Protein 5ZK5 (pdb70)

Nearest PDB structures (foldseek):
  4aza-assembly2_C  TM=9.897E-01  e=1.336E-37  Homo sapiens
  1l8b-assembly1_A  TM=9.968E-01  e=2.167E-37  Mus musculus
  2v8x-assembly1_A  TM=9.960E-01  e=2.931E-37  Homo sapiens
  4aza-assembly1_A  TM=9.914E-01  e=2.040E-37  Homo sapiens
  5ei3-assembly1_A  TM=9.857E-01  e=2.040E-37  Homo sapiens

GO terms:
  GO:0000932 P-body (C, IDA)
  GO:0016442 RISC complex (C, IDA)
  GO:0005829 cytosol (C, IDA)
  GO:0010494 cytoplasmic stress granule (C, IDA)
  GO:0000340 RNA 7-methylguanosine cap binding (F, IDA)
  GO:0003743 translation initiation factor activity (F, IDA)
  GO:0016281 eukaryotic translation initiation factor 4F complex (C, IDA)
  GO:0006417 regulation of translation (P, IDA)
  GO:0005634 nucleus (C, EXP)
  GO:0005737 cytoplasm (C, EXP)
  GO:0045931 positive regulation of mitotic cell cycle (P, IMP)
  GO:0000082 G1/S transition of mitotic cell cycle (P, IMP)
  GO:0005515 protein binding (F, IPI)
  GO:0000339 RNA cap binding (F, TAS)
  GO:0003743 translation initiation factor activity (F, TAS)
  GO:0016281 eukaryotic translation initiation factor 4F complex (C, TAS)
  GO:0048471 perinuclear region of cytoplasm (C, IDA)
  GO:0005737 cytoplasm (C, IDA)
  GO:0031370 eukaryotic initiation factor 4G binding (F, IDA)
  GO:0140297 DNA-binding transcription factor binding (F, IDA)

Solvent-accessible surface area: 10389 Å² total

Organism: Homo sapiens (NCBI:txid9606)

B-factor: mean 37.71, std 10.6, range [20.54, 76.89]

CATH classification: 3.30.760.10

Structure (mmCIF, N/CA/C/O backbone):
data_5ZK5
#
_entry.id   5ZK5
#
_cell.length_a   37.480
_cell.length_b   65.090
_cell.length_c   76.390
_cell.angle_alpha   90.00
_cell.angle_beta   90.00
_cell.angle_gamma   90.00
#
_symmetry.space_group_name_H-M   'P 21 21 21'
#
loop_
_entity.id
_entity.type
_entity.pdbx_description
1 polymer 'Eukaryotic translation initiation factor 4E'
2 polymer LYS-ARG-TYR-SER-ARG-GLU-GLN-LEU-LEU-MK8-PHE-GLN-ARG-MK8
3 non-polymer "7N-METHYL-8-HYDROGUANOSINE-5'-TRIPHOSPHATE"
4 water water
#
loop_
_atom_site.group_PDB
_atom_site.id
_atom_site.type_symbol
_atom_site.label_atom_id
_atom_site.label_alt_id
_atom_site.label_comp_id
_atom_site.label_asym_id
_atom_site.label_entity_id
_atom_site.label_seq_id
_atom_site.p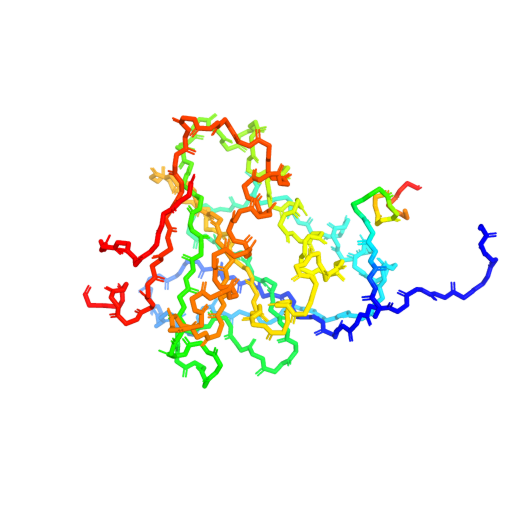dbx_PDB_ins_code
_atom_site.Cartn_x
_atom_site.Cartn_y
_atom_site.Cartn_z
_atom_site.occupancy
_atom_site.B_iso_or_equiv
_atom_site.auth_seq_id
_atom_site.auth_comp_id
_atom_site.auth_asym_id
_atom_site.auth_atom_id
_atom_site.pdbx_PDB_model_num
ATOM 1 N N . PRO A 1 5 ? 52.124 92.276 91.749 1.00 69.93 31 PRO A N 1
ATOM 2 C CA . PRO A 1 5 ? 51.588 92.814 90.493 1.00 69.91 31 PRO A CA 1
ATOM 3 C C . PRO A 1 5 ? 52.707 93.212 89.509 1.00 67.62 31 PRO A C 1
ATOM 4 O O . PRO A 1 5 ? 52.958 94.397 89.269 1.00 69.38 31 PRO A O 1
ATOM 8 N N . GLU A 1 6 ? 53.360 92.199 88.944 1.00 62.79 32 GLU A N 1
ATOM 9 C CA . GLU A 1 6 ? 54.536 92.381 88.082 1.00 56.75 32 GLU A CA 1
ATOM 10 C C . GLU A 1 6 ? 54.186 92.846 86.667 1.00 50.01 32 GLU A C 1
ATOM 11 O O . GLU A 1 6 ? 53.067 92.651 86.195 1.00 48.77 32 GLU A O 1
ATOM 17 N N . HIS A 1 7 ? 55.160 93.455 85.994 1.00 43.76 33 HIS A N 1
ATOM 18 C CA . HIS A 1 7 ? 54.906 94.230 84.779 1.00 42.52 33 HIS A CA 1
ATOM 19 C C . HIS A 1 7 ? 55.250 93.553 83.445 1.00 39.37 33 HIS A C 1
ATOM 20 O O . HIS A 1 7 ? 54.591 93.843 82.455 1.00 40.75 33 HIS A O 1
ATOM 27 N N . TYR A 1 8 ? 56.273 92.693 83.403 1.00 34.30 34 TYR A N 1
ATOM 28 C CA . TYR A 1 8 ? 56.661 92.014 82.153 1.00 34.36 34 TYR A CA 1
ATOM 29 C C . TYR A 1 8 ? 57.025 90.520 82.246 1.00 33.78 34 TYR A C 1
ATOM 30 O O . TYR A 1 8 ? 56.999 89.837 81.230 1.00 35.06 34 TYR A O 1
ATOM 39 N N . ILE A 1 9 ? 57.406 90.018 83.419 1.00 33.70 35 ILE A N 1
ATOM 40 C CA . ILE A 1 9 ? 57.805 88.616 83.549 1.00 34.41 35 ILE A CA 1
ATOM 41 C C . ILE A 1 9 ? 56.585 87.685 83.505 1.00 33.29 35 ILE A C 1
ATOM 42 O O . ILE A 1 9 ? 55.525 88.026 84.020 1.00 34.00 35 ILE A O 1
ATOM 47 N N . LYS A 1 10 ? 56.742 86.532 82.857 1.00 32.07 36 LYS A N 1
ATOM 48 C CA . LYS A 1 10 ? 55.741 85.463 82.913 1.00 33.85 36 LYS A CA 1
ATOM 49 C C . LYS A 1 10 ? 55.971 84.671 84.192 1.00 32.44 36 LYS A C 1
ATOM 50 O O . LYS A 1 10 ? 56.982 84.832 84.869 1.00 31.73 36 LYS A O 1
ATOM 56 N N . HIS A 1 11 ? 55.027 83.797 84.504 1.00 33.29 37 HIS A N 1
ATOM 57 C CA . HIS A 1 11 ? 55.063 83.026 85.738 1.00 32.39 37 HIS A CA 1
ATOM 58 C C . HIS A 1 11 ? 55.248 81.550 85.404 1.00 30.92 37 HIS A C 1
ATOM 59 O O . HIS A 1 11 ? 54.305 80.875 84.947 1.00 29.16 37 HIS A O 1
ATOM 66 N N . PRO A 1 12 ? 56.475 81.046 85.610 1.00 31.32 38 PRO A N 1
ATOM 67 C CA . PRO A 1 12 ? 56.771 79.662 85.257 1.00 32.26 38 PRO A CA 1
ATOM 68 C C . PRO A 1 12 ? 56.084 78.674 86.199 1.00 31.99 38 PRO A C 1
ATOM 69 O O . PRO A 1 12 ? 55.945 78.950 87.393 1.00 31.80 38 PRO A O 1
ATOM 73 N N . LEU A 1 13 ? 55.627 77.553 85.645 1.00 31.08 39 LEU A N 1
ATOM 74 C CA . LEU A 1 13 ? 55.062 76.470 86.441 1.00 31.20 39 LEU A CA 1
ATOM 75 C C . LEU A 1 13 ? 56.221 75.566 86.843 1.00 32.03 39 LEU A C 1
ATOM 76 O O . LEU A 1 13 ? 57.292 75.620 86.224 1.00 30.82 39 LEU A O 1
ATOM 81 N N . GLN A 1 14 ? 56.019 74.737 87.864 1.00 33.00 40 GLN A N 1
ATOM 82 C CA . GLN A 1 14 ? 57.039 73.747 88.271 1.00 33.41 40 GLN A CA 1
ATOM 83 C C . GLN A 1 14 ? 57.307 72.775 87.131 1.00 32.27 40 GLN A C 1
ATOM 84 O O . GLN A 1 14 ? 58.472 72.494 86.821 1.00 32.02 40 GLN A O 1
ATOM 90 N N . ASN A 1 15 ? 56.238 72.307 86.474 1.00 30.84 41 ASN A N 1
ATOM 91 C CA . ASN A 1 15 ? 56.373 71.356 85.349 1.00 29.79 41 ASN A CA 1
ATOM 92 C C . ASN A 1 15 ? 55.860 71.900 84.013 1.00 28.97 41 ASN A C 1
ATOM 93 O O . ASN A 1 15 ? 55.034 72.804 83.962 1.00 29.39 41 ASN A O 1
ATOM 98 N N . ARG A 1 16 ? 56.396 71.347 82.936 1.00 28.72 42 ARG A N 1
ATOM 99 C CA . ARG A 1 16 ? 55.812 71.482 81.616 1.00 30.70 42 ARG A CA 1
ATOM 100 C C . ARG A 1 16 ? 54.680 70.454 81.518 1.00 29.14 42 ARG A C 1
ATOM 101 O O . ARG A 1 16 ? 54.850 69.299 81.922 1.0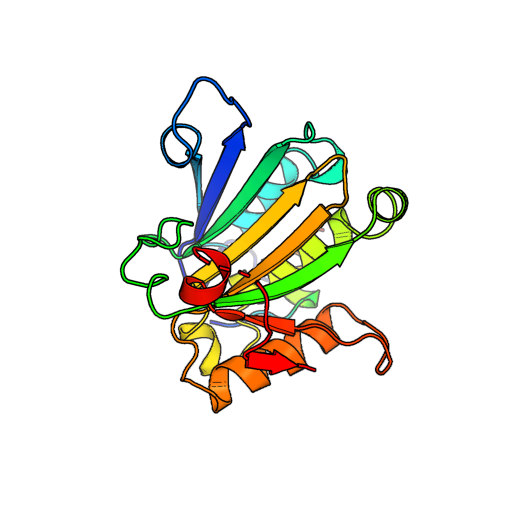0 28.64 42 ARG A O 1
ATOM 109 N N . TRP A 1 17 ? 53.541 70.886 80.989 1.00 27.01 43 TRP A N 1
ATOM 110 C CA . TRP A 1 17 ? 52.347 70.053 80.857 1.00 26.72 43 TRP A CA 1
ATOM 111 C C . TRP A 1 17 ? 51.917 69.878 79.402 1.00 26.43 43 TRP A C 1
ATOM 112 O O . TRP A 1 17 ? 52.066 70.803 78.579 1.00 26.61 43 TRP A O 1
ATOM 123 N N . ALA A 1 18 ? 51.369 68.700 79.095 1.00 25.49 44 ALA A N 1
ATOM 124 C CA . ALA A 1 18 ? 50.803 68.429 77.775 1.00 25.93 44 ALA A CA 1
ATOM 125 C C . ALA A 1 18 ? 49.300 68.183 77.892 1.00 27.17 44 ALA A C 1
ATOM 126 O O . ALA A 1 18 ? 48.854 67.399 78.738 1.00 23.14 44 ALA A O 1
ATOM 128 N N . LEU A 1 19 ? 48.527 68.893 77.067 1.00 27.69 45 LEU A N 1
ATOM 129 C CA . LEU A 1 19 ? 47.106 68.605 76.936 1.00 28.48 45 LEU A CA 1
ATOM 130 C C . LEU A 1 19 ? 46.912 67.633 75.783 1.00 27.12 45 LEU A C 1
ATOM 131 O O . LEU A 1 19 ? 47.406 67.872 74.667 1.00 26.05 45 LEU A O 1
ATOM 136 N N . TRP A 1 20 ? 46.169 66.566 76.066 1.00 26.79 46 TRP A N 1
ATOM 137 C CA . TRP A 1 20 ? 45.812 65.549 75.098 1.00 27.17 46 TRP A CA 1
ATOM 138 C C . TRP A 1 20 ? 44.295 65.549 74.871 1.00 27.44 46 TRP A C 1
ATOM 139 O O . TRP A 1 20 ? 43.527 65.859 75.774 1.00 23.92 46 TRP A O 1
ATOM 150 N N . PHE A 1 21 ? 43.895 65.170 73.652 1.00 30.04 47 PHE A N 1
ATOM 151 C CA . PHE A 1 21 ? 42.506 64.939 73.270 1.00 31.08 47 PHE A CA 1
ATOM 152 C C . PHE A 1 21 ? 42.333 63.497 72.824 1.00 32.25 47 PHE A C 1
ATOM 153 O O . PHE A 1 21 ? 43.225 62.929 72.183 1.00 31.59 47 PHE A O 1
ATOM 161 N N . PHE A 1 22 ? 41.180 62.921 73.158 1.00 32.51 48 PHE A N 1
ATOM 162 C CA . PHE A 1 22 ? 40.793 61.584 72.719 1.00 34.76 48 PHE A CA 1
ATOM 163 C C . PHE A 1 22 ? 39.425 61.697 72.034 1.00 35.05 48 PHE A C 1
ATOM 164 O O . PHE A 1 22 ? 38.506 62.263 72.598 1.00 32.92 48 PHE A O 1
ATOM 172 N N . LYS A 1 23 ? 39.325 61.189 70.811 1.00 39.85 49 LYS A N 1
ATOM 173 C CA . LYS A 1 23 ? 38.080 61.156 70.039 1.00 44.03 49 LYS A CA 1
ATOM 174 C C . LYS A 1 23 ? 37.655 59.698 69.925 1.00 43.42 49 LYS A C 1
ATOM 175 O O . LYS A 1 23 ? 38.407 58.878 69.406 1.00 41.96 49 LYS A O 1
ATOM 181 N N . ASN A 1 24 ? 36.459 59.385 70.413 1.00 46.48 50 ASN A N 1
ATOM 182 C CA . ASN A 1 24 ? 35.894 58.034 70.320 1.00 50.08 50 ASN A CA 1
ATOM 183 C C . ASN A 1 24 ? 35.656 57.601 68.881 1.00 50.01 50 ASN A C 1
ATOM 184 O O . ASN A 1 24 ? 34.817 58.162 68.176 1.00 52.90 50 ASN A O 1
ATOM 189 N N . ASP A 1 25 ? 36.399 56.589 68.468 1.00 51.79 51 ASP A N 1
ATOM 190 C CA . ASP A 1 25 ? 36.263 56.007 67.145 1.00 52.92 51 ASP A CA 1
ATOM 191 C C . ASP A 1 25 ? 36.488 54.510 67.319 1.00 52.53 51 ASP A C 1
ATOM 192 O O . ASP A 1 25 ? 37.627 54.044 67.359 1.00 48.90 51 ASP A O 1
ATOM 197 N N . LYS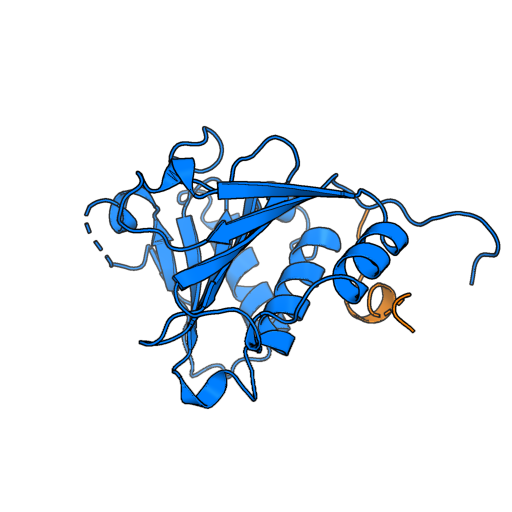 A 1 26 ? 35.386 53.772 67.427 1.00 58.14 52 LYS A N 1
ATOM 198 C CA . LYS A 1 26 ? 35.434 52.327 67.681 1.00 59.92 52 LYS A CA 1
ATOM 199 C C . LYS A 1 26 ? 36.010 51.491 66.537 1.00 58.53 52 LYS A C 1
ATOM 200 O O . LYS A 1 26 ? 36.337 50.334 66.747 1.00 63.88 52 LYS A O 1
ATOM 206 N N . SER A 1 27 ? 36.175 52.068 65.349 1.00 58.06 53 SER A N 1
ATOM 207 C CA . SER A 1 27 ? 36.939 51.412 64.282 1.00 57.19 53 SER A CA 1
ATOM 208 C C . SER A 1 27 ? 38.472 51.438 64.467 1.00 60.05 53 SER A C 1
ATOM 209 O O . SER A 1 27 ? 39.190 50.872 63.641 1.00 61.05 53 SER A O 1
ATOM 212 N N . LYS A 1 28 ? 38.974 52.098 65.517 1.00 60.52 54 LYS A N 1
ATOM 213 C CA . LYS A 1 28 ? 40.421 52.184 65.784 1.00 60.54 54 LYS A CA 1
ATOM 214 C C . LYS A 1 28 ? 40.753 51.521 67.110 1.00 57.32 54 LYS A C 1
ATOM 215 O O . LYS A 1 28 ? 39.856 51.282 67.927 1.00 58.06 54 LYS A O 1
ATOM 221 N N . THR A 1 29 ? 42.041 51.244 67.329 1.00 56.28 55 THR A N 1
ATOM 222 C CA . THR A 1 29 ? 42.522 50.805 68.645 1.00 55.74 55 THR A CA 1
ATOM 223 C C . THR A 1 29 ? 42.489 52.011 69.591 1.00 55.67 55 THR A C 1
ATOM 224 O O . THR A 1 29 ? 42.642 53.163 69.153 1.00 57.59 55 THR A O 1
ATOM 228 N N . TRP A 1 30 ? 42.290 51.743 70.878 1.00 49.61 56 TRP A N 1
ATOM 229 C CA . TRP A 1 30 ? 42.205 52.808 71.869 1.00 46.28 56 TRP A CA 1
ATOM 230 C C . TRP A 1 30 ? 43.346 53.831 71.740 1.00 44.18 56 TRP A C 1
ATOM 231 O O . TRP A 1 30 ? 43.067 55.008 71.564 1.00 41.94 56 TRP A O 1
ATOM 242 N N . GLN A 1 31 ? 44.606 53.400 71.790 1.00 46.34 57 GLN A N 1
ATOM 243 C CA . GLN A 1 31 ? 45.716 54.380 71.796 1.00 51.99 57 GLN A CA 1
ATOM 244 C C . GLN A 1 31 ? 45.985 55.097 70.471 1.00 52.78 57 GLN A C 1
ATOM 245 O O . GLN A 1 31 ? 46.646 56.139 70.475 1.00 56.27 57 GLN A O 1
ATOM 251 N N . ALA A 1 32 ? 45.434 54.592 69.367 1.00 50.96 58 ALA A N 1
ATOM 252 C CA . ALA A 1 32 ? 45.471 55.319 68.089 1.00 49.65 58 ALA A CA 1
ATOM 253 C C . ALA A 1 32 ? 44.574 56.575 68.086 1.00 48.83 58 ALA A C 1
ATOM 254 O O . ALA A 1 32 ? 44.813 57.487 67.301 1.00 51.06 58 ALA A O 1
ATOM 256 N N . ASN A 1 33 ? 43.556 56.612 68.954 1.00 44.81 59 ASN A N 1
ATOM 257 C CA . ASN A 1 33 ? 42.629 57.751 69.073 1.00 41.82 59 ASN A CA 1
ATOM 258 C C . ASN A 1 33 ? 43.106 58.942 69.973 1.00 41.32 59 ASN A C 1
ATOM 259 O O . ASN A 1 33 ? 42.375 59.926 70.123 1.00 36.76 59 ASN A O 1
ATOM 264 N N . LEU A 1 34 ? 44.299 58.832 70.567 1.00 42.18 60 LEU A N 1
ATOM 265 C CA . LEU A 1 34 ? 44.904 59.889 71.393 1.00 42.26 60 LEU A CA 1
ATOM 266 C C . LEU A 1 34 ? 45.665 60.855 70.511 1.00 42.53 60 LEU A C 1
ATOM 267 O O . LEU A 1 34 ? 46.519 60.424 69.752 1.00 43.79 60 LEU A O 1
ATOM 272 N N . ARG A 1 35 ? 45.367 62.147 70.632 1.00 44.22 61 ARG A N 1
ATOM 273 C CA . ARG A 1 35 ? 46.103 63.219 69.964 1.00 45.05 61 ARG A CA 1
ATOM 274 C C . ARG A 1 35 ? 46.684 64.155 71.024 1.00 40.69 61 ARG A C 1
ATOM 275 O O . ARG A 1 35 ? 45.951 64.700 71.847 1.00 33.80 61 ARG A O 1
ATOM 283 N N . LEU A 1 36 ? 47.999 64.327 70.992 1.00 40.87 62 LEU A N 1
ATOM 284 C CA . LEU A 1 36 ? 48.658 65.432 71.686 1.00 42.82 62 LEU A CA 1
ATOM 285 C C . LEU A 1 36 ? 48.276 66.753 71.013 1.00 39.81 62 LEU A C 1
ATOM 286 O O . LEU A 1 36 ? 48.443 66.901 69.810 1.00 42.89 62 LEU A O 1
ATOM 291 N N . ILE A 1 37 ? 47.753 67.692 71.794 1.00 38.83 63 ILE A N 1
ATOM 292 C CA . ILE A 1 37 ? 47.293 68.987 71.290 1.00 40.08 63 ILE A CA 1
ATOM 293 C C . ILE A 1 37 ? 48.338 70.097 71.418 1.00 38.13 63 ILE A C 1
ATOM 294 O O . ILE A 1 37 ? 48.666 70.754 70.437 1.00 36.85 63 ILE A O 1
ATOM 299 N N . SER A 1 38 ? 48.813 70.337 72.634 1.00 38.57 64 SER A N 1
ATOM 300 C CA . SER A 1 38 ? 49.686 71.485 72.913 1.00 36.59 64 SER A CA 1
ATOM 301 C C . SER A 1 38 ? 50.382 71.293 74.248 1.00 33.86 64 SER A C 1
ATOM 302 O O . SER A 1 38 ? 49.960 70.475 75.063 1.00 32.97 64 SER A O 1
ATOM 305 N N . LYS A 1 39 ? 51.447 72.056 74.461 1.00 31.21 65 LYS A N 1
ATOM 306 C CA . LYS A 1 39 ? 52.180 72.039 75.710 1.00 30.21 65 LYS A CA 1
ATOM 307 C C . LYS A 1 39 ? 52.440 73.467 76.180 1.00 29.09 65 LYS A C 1
ATOM 308 O O . LYS A 1 39 ? 52.425 74.391 75.407 1.00 28.15 65 LYS A O 1
ATOM 314 N N . PHE A 1 40 ? 52.644 73.618 77.475 1.00 29.00 66 PHE A N 1
ATOM 315 C CA . PHE A 1 40 ? 52.835 74.911 78.093 1.00 28.47 66 PHE A CA 1
ATOM 316 C C . PHE A 1 40 ? 53.592 74.731 79.403 1.00 27.74 66 PHE A C 1
ATOM 317 O O . PHE A 1 40 ? 53.556 73.658 79.997 1.00 27.59 66 PHE A O 1
ATOM 325 N N . ASP A 1 41 ? 54.276 75.780 79.840 1.00 27.71 67 ASP A N 1
ATOM 326 C CA . ASP A 1 41 ? 54.998 75.755 81.113 1.00 28.37 67 ASP A CA 1
ATOM 327 C C . ASP A 1 41 ? 54.925 77.047 81.897 1.00 26.63 67 ASP A C 1
ATOM 328 O O . ASP A 1 41 ? 55.724 77.247 82.789 1.00 26.73 67 ASP A O 1
ATOM 333 N N . THR A 1 42 ? 53.960 77.911 81.580 1.00 27.39 68 THR A N 1
ATOM 334 C CA . THR A 1 42 ? 53.699 79.124 82.362 1.00 27.49 68 THR A CA 1
ATOM 335 C C . THR A 1 42 ? 52.210 79.252 82.625 1.00 26.90 68 THR A C 1
ATOM 336 O O . THR A 1 42 ? 51.379 78.634 81.933 1.00 27.53 68 THR A O 1
ATOM 340 N N . VAL A 1 43 ? 51.878 80.068 83.621 1.00 26.75 69 VAL A N 1
ATOM 341 C CA . VAL A 1 43 ? 50.486 80.301 83.996 1.00 26.05 69 VAL A CA 1
ATOM 342 C C . VAL A 1 43 ? 49.750 80.983 82.854 1.00 24.77 69 VAL A C 1
ATOM 343 O O . VAL A 1 43 ? 48.596 80.662 82.574 1.00 25.39 69 VAL A O 1
ATOM 347 N N . GLU A 1 44 ? 50.435 81.892 82.177 1.00 24.90 70 GLU A N 1
ATOM 348 C CA . GLU A 1 44 ? 49.845 82.665 81.070 1.00 26.22 70 GLU A CA 1
ATOM 349 C C . GLU A 1 44 ? 49.558 81.763 79.883 1.00 26.28 70 GLU A C 1
ATOM 350 O O . GLU A 1 44 ? 48.496 81.857 79.264 1.00 27.53 70 GLU A O 1
ATOM 356 N N . ASP A 1 45 ? 50.495 80.875 79.583 1.00 26.54 71 ASP A N 1
ATOM 357 C CA . ASP A 1 45 ? 50.306 79.910 78.504 1.00 28.73 71 ASP A CA 1
ATOM 358 C C . ASP A 1 45 ? 49.210 78.889 78.809 1.00 29.06 71 ASP A C 1
ATOM 359 O O . ASP A 1 45 ? 48.504 78.455 77.899 1.00 29.20 71 ASP A O 1
ATOM 364 N N . PHE A 1 46 ? 49.043 78.529 80.080 1.00 28.45 72 PHE A N 1
ATOM 365 C CA . PHE A 1 46 ? 47.914 77.693 80.468 1.00 29.06 72 PHE A CA 1
ATOM 366 C C . PHE A 1 46 ? 46.602 78.368 80.111 1.00 28.80 72 PHE A C 1
ATOM 367 O O . PHE A 1 46 ? 45.748 77.761 79.456 1.00 31.89 72 PHE A O 1
ATOM 375 N N . TRP A 1 47 ? 46.433 79.605 80.558 1.00 27.99 73 TRP A N 1
ATOM 376 C CA . TRP A 1 47 ? 45.140 80.296 80.397 1.00 27.64 73 TRP A CA 1
ATOM 377 C C . TRP A 1 47 ? 44.835 80.554 78.940 1.00 27.82 73 TRP A C 1
ATOM 378 O O . TRP A 1 47 ? 43.678 80.473 78.529 1.00 27.54 73 TRP A O 1
ATOM 389 N N . ALA A 1 48 ? 45.872 80.847 78.171 1.00 28.27 74 ALA A N 1
ATOM 390 C CA . ALA A 1 48 ? 45.713 81.100 76.753 1.00 33.27 74 ALA A CA 1
ATOM 391 C C . ALA A 1 48 ? 45.258 79.848 76.011 1.00 30.22 74 ALA A C 1
ATOM 392 O O . ALA A 1 48 ? 44.477 79.950 75.097 1.00 29.88 74 ALA A O 1
ATOM 394 N N . LEU A 1 49 ? 45.730 78.677 76.424 1.00 30.95 75 LEU A N 1
ATOM 395 C CA . LEU A 1 49 ? 45.233 77.407 75.868 1.00 29.82 75 LEU A CA 1
ATOM 396 C C . LEU A 1 49 ? 43.799 77.105 76.318 1.00 28.94 75 LEU A C 1
ATOM 397 O O . LEU A 1 49 ? 42.953 76.697 75.504 1.00 27.08 75 LEU A O 1
ATOM 402 N N . TYR A 1 50 ? 43.535 77.290 77.613 1.00 28.88 76 TYR A N 1
ATOM 403 C CA . TYR A 1 50 ? 42.210 77.029 78.194 1.00 29.14 76 TYR A CA 1
ATOM 404 C C . TYR A 1 50 ? 41.109 77.856 77.532 1.00 29.95 76 TYR A C 1
ATOM 405 O O . TYR A 1 50 ? 40.052 77.339 77.171 1.00 27.87 76 TYR A O 1
ATOM 414 N N . ASN A 1 51 ? 41.382 79.141 77.361 1.00 32.67 77 ASN A N 1
ATOM 415 C CA . ASN A 1 51 ? 40.426 80.058 76.741 1.00 34.60 77 ASN A CA 1
ATOM 416 C C . ASN A 1 51 ? 40.189 79.824 75.244 1.00 34.85 77 ASN A C 1
ATOM 417 O O . ASN A 1 51 ? 39.229 80.350 74.704 1.00 38.62 77 ASN A O 1
ATOM 422 N N . HIS A 1 52 ? 41.038 79.025 74.597 1.00 37.10 78 HIS A N 1
ATOM 423 C CA . HIS A 1 52 ? 41.003 78.761 73.148 1.00 38.16 78 HIS A CA 1
ATOM 424 C C . HIS A 1 52 ? 40.450 77.341 72.796 1.00 36.03 78 HIS A C 1
ATOM 425 O O . HIS A 1 52 ? 40.273 77.008 71.626 1.00 34.86 78 HIS A O 1
ATOM 432 N N . ILE A 1 53 ? 40.111 76.541 73.814 1.00 33.09 79 ILE A N 1
ATOM 433 C CA . ILE A 1 53 ? 39.524 75.208 73.619 1.00 31.34 79 ILE A CA 1
ATOM 434 C C . ILE A 1 53 ? 38.184 75.059 74.331 1.00 30.12 79 ILE A C 1
ATOM 435 O O . ILE A 1 53 ? 37.915 75.731 75.328 1.00 28.46 79 ILE A O 1
ATOM 440 N N . GLN A 1 54 ? 37.383 74.120 73.844 1.00 30.32 80 GLN A N 1
ATOM 441 C CA . GLN A 1 54 ? 36.014 73.916 74.329 1.00 31.18 80 GLN A CA 1
ATOM 442 C C . GLN A 1 54 ? 35.974 73.423 75.775 1.00 32.07 80 GLN A C 1
ATOM 443 O O . GLN A 1 54 ? 36.848 72.647 76.207 1.00 34.42 80 GLN A O 1
ATOM 449 N N . LEU A 1 55 ? 34.946 73.856 76.497 1.00 29.94 81 LEU A N 1
ATOM 450 C CA . LEU A 1 55 ? 34.608 73.322 77.814 1.00 30.62 81 LEU A CA 1
ATOM 451 C C . LEU A 1 55 ? 34.258 71.850 77.672 1.00 29.96 81 LEU A C 1
ATOM 452 O O . LEU A 1 55 ? 33.629 71.462 76.703 1.00 29.70 81 LEU A O 1
ATOM 457 N N . SER A 1 56 ? 34.650 71.035 78.643 1.00 30.74 82 SER A N 1
ATOM 458 C CA . SER A 1 56 ? 34.392 69.586 78.583 1.00 32.15 82 SER A CA 1
ATOM 459 C C . SER A 1 56 ? 32.908 69.263 78.399 1.00 31.26 82 SER A C 1
ATOM 460 O O . SER A 1 56 ? 32.579 68.251 77.814 1.00 30.82 82 SER A O 1
ATOM 463 N N . SER A 1 57 ? 32.034 70.120 78.925 1.00 34.26 83 SER A N 1
ATOM 464 C CA . SER A 1 57 ? 30.577 69.964 78.797 1.00 35.95 83 SER A CA 1
ATOM 465 C C . SER A 1 57 ? 30.061 70.110 77.372 1.00 35.65 83 SER A C 1
ATOM 466 O O . SER A 1 57 ? 28.968 69.640 77.085 1.00 37.42 83 SER A O 1
ATOM 469 N N . ASN A 1 58 ? 30.838 70.744 76.491 1.00 36.42 84 ASN A N 1
ATOM 470 C CA . ASN A 1 58 ? 30.487 70.872 75.065 1.00 37.83 84 ASN A CA 1
ATOM 471 C C . ASN A 1 58 ? 31.132 69.862 74.110 1.00 38.68 84 ASN A C 1
ATOM 472 O O . ASN A 1 58 ? 30.905 69.955 72.901 1.00 38.01 84 ASN A O 1
ATOM 477 N N . LEU A 1 59 ? 31.930 68.921 74.632 1.00 36.63 85 LEU A N 1
ATOM 478 C CA . LEU A 1 59 ? 32.528 67.882 73.808 1.00 35.78 85 LEU A CA 1
ATOM 479 C C . LEU A 1 59 ? 31.487 66.824 73.523 1.00 38.31 85 LEU A C 1
ATOM 480 O O . LEU A 1 59 ? 30.539 66.654 74.299 1.00 41.40 85 LEU A O 1
ATOM 485 N N . MET A 1 60 ? 31.684 66.098 72.425 1.00 40.85 86 MET A N 1
ATOM 486 C CA . MET A 1 60 ? 30.888 64.921 72.134 1.00 44.48 86 MET A CA 1
ATOM 487 C C . MET A 1 60 ? 31.183 63.809 73.145 1.00 42.93 86 MET A C 1
ATOM 488 O O . MET A 1 60 ? 32.336 63.595 73.528 1.00 37.60 86 MET A O 1
ATOM 493 N N . PRO A 1 61 ? 30.130 63.102 73.586 1.00 40.74 87 PRO A N 1
ATOM 494 C CA . PRO A 1 61 ? 30.280 61.872 74.351 1.00 39.94 87 PRO A CA 1
ATOM 495 C C . PRO A 1 61 ? 31.203 60.881 73.665 1.00 39.35 87 PRO A C 1
ATOM 496 O O . PRO A 1 61 ? 31.167 60.755 72.435 1.00 41.07 87 PRO A O 1
ATOM 500 N N . GLY A 1 62 ? 32.035 60.211 74.459 1.00 36.31 88 GLY A N 1
ATOM 501 C CA . GLY A 1 62 ? 33.121 59.409 73.938 1.00 37.48 88 GLY A CA 1
ATOM 502 C C . GLY A 1 62 ? 34.471 60.121 73.917 1.00 37.84 88 GLY A C 1
ATOM 503 O O . GLY A 1 62 ? 35.500 59.475 73.753 1.00 39.52 88 GLY A O 1
ATOM 504 N N . CYS A 1 63 ? 34.493 61.434 74.111 1.00 37.67 89 CYS A N 1
ATOM 505 C CA . CYS A 1 63 ? 35.755 62.181 74.089 1.00 36.48 89 CYS A CA 1
ATOM 506 C C . CYS A 1 63 ? 36.354 62.404 75.459 1.00 32.42 89 CYS A C 1
ATOM 507 O O . CYS A 1 63 ? 35.641 62.432 76.469 1.00 32.61 89 CYS A O 1
ATOM 510 N N . ASP A 1 64 ? 37.676 62.557 75.480 1.00 30.46 90 ASP A N 1
ATOM 511 C CA . ASP A 1 64 ? 38.413 62.909 76.694 1.00 29.55 90 ASP A CA 1
ATOM 512 C C . ASP A 1 64 ? 39.324 64.092 76.464 1.00 28.27 90 ASP A C 1
ATOM 513 O O . ASP A 1 64 ? 39.789 64.330 75.348 1.00 29.85 90 ASP A O 1
ATOM 518 N N . TYR A 1 65 ? 39.611 64.798 77.551 1.00 26.20 91 TYR A N 1
ATOM 519 C CA . TYR A 1 65 ? 40.825 65.603 77.667 1.00 24.31 91 TYR A CA 1
ATOM 520 C C . TYR A 1 65 ? 41.685 64.930 78.726 1.00 23.68 91 TYR A C 1
ATOM 521 O O . TYR A 1 65 ? 41.161 64.334 79.672 1.00 21.56 91 TYR A O 1
ATOM 530 N N . SER A 1 66 ? 43.002 65.034 78.568 1.00 23.99 92 SER A N 1
ATOM 531 C CA . SER A 1 66 ? 43.945 64.644 79.610 1.00 25.37 92 SER A CA 1
ATOM 532 C C . SER A 1 66 ? 45.033 65.716 79.688 1.00 25.32 92 SER A C 1
ATOM 533 O O . SER A 1 66 ? 45.572 66.114 78.654 1.00 23.36 92 SER A O 1
ATOM 536 N N . LEU A 1 67 ? 45.344 66.164 80.906 1.00 24.45 93 LEU A N 1
ATOM 537 C CA . LEU A 1 67 ? 46.533 66.967 81.177 1.00 23.22 93 LEU A CA 1
ATOM 538 C C . LEU A 1 67 ? 47.524 66.118 81.923 1.00 23.10 93 LEU A C 1
ATOM 539 O O . LEU A 1 67 ? 47.247 65.719 83.048 1.00 23.71 93 LEU A O 1
ATOM 544 N N . PHE A 1 68 ? 48.666 65.832 81.304 1.00 23.24 94 PHE A N 1
ATOM 545 C CA . PHE A 1 68 ? 49.740 65.064 81.954 1.00 23.23 94 PHE A CA 1
ATOM 546 C C . PHE A 1 68 ? 51.078 65.809 81.909 1.00 22.79 94 PHE A C 1
ATOM 547 O O . PHE A 1 68 ? 51.310 66.673 81.044 1.00 21.21 94 PHE A O 1
ATOM 555 N N . LYS A 1 69 ? 51.953 65.490 82.853 1.00 23.95 95 LYS A N 1
ATOM 556 C CA . LYS A 1 69 ? 53.324 66.049 82.852 1.00 24.88 95 LYS A CA 1
ATOM 557 C C . LYS A 1 69 ? 54.041 65.632 81.563 1.00 26.37 95 LYS A C 1
ATOM 558 O O . LYS A 1 69 ? 53.791 64.538 81.043 1.00 23.66 95 LYS A O 1
ATOM 564 N N . ASP A 1 70 ? 54.896 66.521 81.051 1.00 27.00 96 ASP A N 1
ATOM 565 C CA . ASP A 1 70 ? 55.582 66.306 79.778 1.00 30.22 96 ASP A CA 1
ATOM 566 C C . ASP A 1 70 ? 56.390 65.001 79.819 1.00 30.76 96 ASP A C 1
ATOM 567 O O . ASP A 1 70 ? 57.118 64.750 80.773 1.00 29.95 96 ASP A O 1
ATOM 572 N N . GLY A 1 71 ? 56.217 64.160 78.802 1.00 31.89 97 GLY A N 1
ATOM 573 C CA . GLY A 1 71 ? 56.876 62.842 78.760 1.00 32.25 97 GLY A CA 1
ATOM 574 C C . GLY A 1 71 ? 56.039 61.660 79.237 1.00 32.83 97 GLY A C 1
ATOM 575 O O . GLY A 1 71 ? 56.394 60.530 78.952 1.00 33.47 97 GLY A O 1
ATOM 576 N N . ILE A 1 72 ? 54.934 61.915 79.953 1.00 32.93 98 ILE A N 1
ATOM 577 C CA . ILE A 1 72 ? 54.011 60.868 80.422 1.00 30.66 98 ILE A CA 1
ATOM 578 C C . ILE A 1 72 ? 52.797 60.899 79.522 1.00 32.05 98 ILE A C 1
ATOM 579 O O . ILE A 1 72 ? 52.062 61.888 79.509 1.00 34.25 98 ILE A O 1
ATOM 584 N N . GLU A 1 73 ? 52.595 59.822 78.766 1.00 33.67 99 GLU A N 1
ATOM 585 C CA . GLU A 1 73 ? 51.399 59.652 77.970 1.00 34.19 99 GLU A CA 1
ATOM 586 C C . GLU A 1 73 ? 50.263 59.208 78.877 1.00 33.32 99 GLU A C 1
ATOM 587 O O . GLU A 1 73 ? 50.468 58.396 79.786 1.00 31.01 99 GLU A O 1
ATOM 593 N N . PRO A 1 74 ? 49.045 59.708 78.616 1.00 33.09 100 PRO A N 1
ATOM 594 C CA . PRO A 1 74 ? 47.888 59.417 79.459 1.00 31.81 100 PRO A CA 1
ATOM 595 C C . PRO A 1 74 ? 47.348 58.002 79.222 1.00 30.85 100 PRO A C 1
ATOM 596 O O . PRO A 1 74 ? 46.191 57.821 78.830 1.00 29.47 100 PRO A O 1
ATOM 600 N N . MET A 1 75 ? 48.188 57.001 79.463 1.00 29.97 101 MET A N 1
ATOM 601 C CA . MET A 1 75 ? 47.788 55.613 79.289 1.00 31.48 101 MET A CA 1
ATOM 602 C C . MET A 1 75 ? 48.423 54.739 80.363 1.00 29.71 101 MET A C 1
ATOM 603 O O . MET A 1 75 ? 49.539 55.027 80.837 1.00 28.98 101 MET A O 1
ATOM 608 N N . TRP A 1 76 ? 47.715 53.674 80.744 1.00 29.26 102 TRP A N 1
ATOM 609 C CA . TRP A 1 76 ? 48.221 52.729 81.765 1.00 30.96 102 TRP A CA 1
ATOM 610 C C . TRP A 1 76 ? 49.618 52.236 81.422 1.00 31.91 102 TRP A C 1
ATOM 611 O O . TRP A 1 76 ? 50.447 52.089 82.298 1.00 33.74 102 TRP A O 1
ATOM 622 N N . GLU A 1 77 ? 49.865 52.025 80.127 1.00 33.14 103 GLU A N 1
ATOM 623 C CA . GLU A 1 77 ? 51.087 51.412 79.628 1.00 35.56 103 GLU A CA 1
ATOM 624 C C . GLU A 1 77 ? 52.345 52.213 79.891 1.00 35.69 103 GLU A C 1
ATOM 625 O O . GLU A 1 77 ? 53.420 51.645 79.937 1.00 36.93 103 GLU A O 1
ATOM 631 N N . ASP A 1 78 ? 52.224 53.525 80.049 1.00 36.06 104 ASP A N 1
ATOM 632 C CA . ASP A 1 78 ? 53.387 54.365 80.341 1.00 33.24 104 ASP A CA 1
ATOM 633 C C . ASP A 1 78 ? 54.082 53.875 81.610 1.00 33.03 104 ASP A C 1
ATOM 634 O O . ASP A 1 78 ? 53.419 53.472 82.575 1.00 29.26 104 ASP A O 1
ATOM 639 N N . GLU A 1 79 ? 55.413 53.945 81.613 1.00 35.61 105 GLU A N 1
ATOM 640 C CA . GLU A 1 79 ? 56.224 53.499 82.753 1.00 37.80 105 GLU A CA 1
ATOM 641 C C . GLU A 1 79 ? 55.865 54.208 84.071 1.00 37.30 105 GLU A C 1
ATOM 642 O O . GLU A 1 79 ? 56.050 53.651 85.164 1.00 34.10 105 GLU A O 1
ATOM 648 N 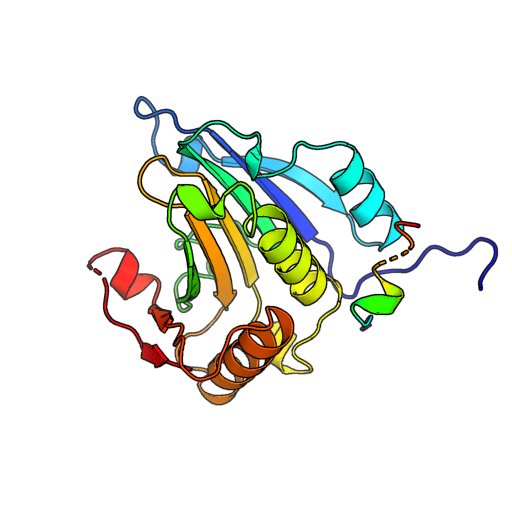N . LYS A 1 80 ? 55.386 55.448 83.966 1.00 37.82 106 LYS A N 1
ATOM 649 C CA . LYS A 1 80 ? 55.000 56.234 85.141 1.00 37.07 106 LYS A CA 1
ATOM 650 C C . LYS A 1 80 ? 53.558 56.002 85.581 1.00 32.89 106 LYS A C 1
ATOM 651 O O . LYS A 1 80 ? 53.199 56.398 86.676 1.00 30.79 106 LYS A O 1
ATOM 657 N N . ASN A 1 81 ? 52.748 55.359 84.742 1.00 30.75 107 ASN A N 1
ATOM 658 C CA . ASN A 1 81 ? 51.375 54.961 85.109 1.00 31.64 107 ASN A CA 1
ATOM 659 C C . ASN A 1 81 ? 51.176 53.479 85.443 1.00 32.94 107 ASN A C 1
ATOM 660 O O . ASN A 1 81 ? 50.310 53.161 86.243 1.00 33.72 107 ASN A O 1
ATOM 665 N N . LYS A 1 82 ? 51.965 52.578 84.865 1.00 35.61 108 LYS A N 1
ATOM 666 C CA . LYS A 1 82 ? 51.699 51.127 84.997 1.00 37.30 108 LYS A CA 1
ATOM 667 C C . LYS A 1 82 ? 51.599 50.612 86.454 1.00 36.13 108 LYS A C 1
ATOM 668 O O . LYS A 1 82 ? 50.805 49.700 86.729 1.00 35.98 108 LYS A O 1
ATOM 674 N N . ARG A 1 83 ? 52.358 51.212 87.372 1.00 35.66 109 ARG A N 1
ATOM 675 C CA . ARG A 1 83 ? 52.297 50.867 88.823 1.00 35.95 109 ARG A CA 1
ATOM 676 C C . ARG A 1 83 ? 51.326 51.739 89.642 1.00 33.01 109 ARG A C 1
ATOM 677 O O . ARG A 1 83 ? 51.212 51.578 90.871 1.00 29.24 109 ARG A O 1
ATOM 685 N N . GLY A 1 84 ? 50.611 52.631 88.965 1.00 31.93 110 GLY A N 1
ATOM 686 C CA . GLY A 1 84 ? 49.821 53.666 89.614 1.00 31.11 110 GLY A CA 1
ATOM 687 C C . GLY A 1 84 ? 48.338 53.383 89.593 1.00 30.74 110 GLY A C 1
ATOM 688 O O . GLY A 1 84 ? 47.908 52.252 89.391 1.00 32.90 110 GL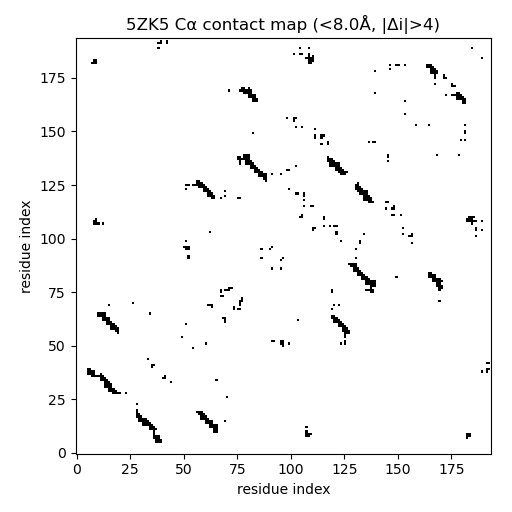Y A O 1
ATOM 689 N N . GLY A 1 85 ? 47.557 54.435 89.803 1.00 30.86 111 GLY A N 1
ATOM 690 C CA . GLY A 1 85 ? 46.099 54.352 89.842 1.00 29.58 111 GLY A CA 1
ATOM 691 C C . GLY A 1 85 ? 45.517 55.749 89.805 1.00 30.60 111 GLY A C 1
ATOM 692 O O . GLY A 1 85 ? 46.230 56.702 89.482 1.00 30.15 111 GLY A O 1
ATOM 693 N N . ARG A 1 86 ? 44.244 55.890 90.179 1.00 30.52 112 ARG A N 1
ATOM 694 C CA . ARG A 1 86 ? 43.546 57.161 90.058 1.00 28.93 112 ARG A CA 1
ATOM 695 C C . ARG A 1 86 ? 42.529 57.436 91.145 1.00 29.09 112 ARG A C 1
ATOM 696 O O . ARG A 1 86 ? 41.809 56.546 91.575 1.00 27.94 112 ARG A O 1
ATOM 704 N N . TRP A 1 87 ? 42.459 58.695 91.561 1.00 29.00 113 TRP A N 1
ATOM 705 C CA . TRP A 1 87 ? 41.363 59.164 92.397 1.00 28.91 113 TRP A CA 1
ATOM 706 C C . TRP A 1 87 ? 40.201 59.513 91.480 1.00 28.18 113 TRP A C 1
ATOM 707 O O . TRP A 1 87 ? 40.318 60.438 90.687 1.00 26.75 113 TRP A O 1
ATOM 718 N N . LEU A 1 88 ? 39.094 58.773 91.602 1.00 28.15 114 LEU A N 1
ATOM 719 C CA . LEU A 1 88 ? 37.964 58.851 90.667 1.00 29.14 114 LEU A CA 1
ATOM 720 C C . LEU A 1 88 ? 36.780 59.667 91.224 1.00 29.99 114 LEU A C 1
ATOM 721 O O . LEU A 1 88 ? 36.275 59.366 92.307 1.00 30.26 114 LEU A O 1
ATOM 726 N N . ILE A 1 89 ? 36.384 60.711 90.489 1.00 30.68 115 ILE A N 1
ATOM 727 C CA . ILE A 1 89 ? 35.149 61.469 90.721 1.00 31.52 115 ILE A CA 1
ATOM 728 C C . ILE A 1 89 ? 34.180 61.027 89.613 1.00 32.86 115 ILE A C 1
ATOM 729 O O . ILE A 1 89 ? 34.449 61.235 88.432 1.00 33.22 115 ILE A O 1
ATOM 734 N N . THR A 1 90 ? 33.075 60.388 89.976 1.00 36.12 116 THR A N 1
ATOM 735 C CA . THR A 1 90 ? 32.054 59.994 89.001 1.00 38.13 116 THR A CA 1
ATOM 736 C C . THR A 1 90 ? 30.878 60.967 89.056 1.00 40.66 116 THR A C 1
ATOM 737 O O . THR A 1 90 ? 30.475 61.405 90.127 1.00 39.49 116 THR A O 1
ATOM 741 N N . LEU A 1 91 ? 30.333 61.300 87.894 1.00 42.38 117 LEU A N 1
ATOM 742 C CA . LEU A 1 91 ? 29.194 62.200 87.801 1.00 46.70 117 LEU A CA 1
ATOM 743 C C . LEU A 1 91 ? 28.133 61.525 86.965 1.00 48.68 117 LEU A C 1
ATOM 744 O O . LEU A 1 91 ? 28.456 60.734 86.083 1.00 49.26 117 LEU A O 1
ATOM 749 N N . ASN A 1 92 ? 26.866 61.829 87.243 1.00 54.73 118 ASN A N 1
ATOM 750 C CA . ASN A 1 92 ? 25.771 61.411 86.339 1.00 58.50 118 ASN A CA 1
ATOM 751 C C . ASN A 1 92 ? 25.627 62.418 85.177 1.00 56.84 118 ASN A C 1
ATOM 752 O O . ASN A 1 92 ? 26.350 63.422 85.125 1.00 54.27 118 ASN A O 1
ATOM 757 N N . LYS A 1 93 ? 24.726 62.117 84.238 1.00 58.21 119 LYS A N 1
ATOM 758 C CA . LYS A 1 93 ? 24.435 62.988 83.085 1.00 62.58 119 LYS A CA 1
ATOM 759 C C . LYS A 1 93 ? 23.969 64.386 83.500 1.00 59.26 119 LYS A C 1
ATOM 760 O O . LYS A 1 93 ? 24.290 65.383 82.845 1.00 55.16 119 LYS A O 1
ATOM 766 N N . GLN A 1 94 ? 23.211 64.444 84.591 1.00 59.53 120 GLN A N 1
ATOM 767 C CA . GLN A 1 94 ? 22.510 65.664 84.982 1.00 62.21 120 GLN A CA 1
ATOM 768 C C . GLN A 1 94 ? 23.415 66.647 85.715 1.00 56.91 120 GLN A C 1
ATOM 769 O O . GLN A 1 94 ? 23.050 67.804 85.859 1.00 59.75 120 GLN A O 1
ATOM 775 N N . GLN A 1 95 ? 24.588 66.194 86.166 1.00 55.01 121 GLN A N 1
ATOM 776 C CA . GLN A 1 95 ? 25.614 67.091 86.729 1.00 51.87 121 GLN A CA 1
ATOM 777 C C . GLN A 1 95 ? 26.590 67.654 85.688 1.00 49.74 121 GLN A C 1
ATOM 778 O O . GLN A 1 95 ? 27.550 68.348 86.056 1.00 50.63 121 GLN A O 1
ATOM 784 N N . ARG A 1 96 ? 26.395 67.333 84.410 1.00 44.86 122 ARG A N 1
ATOM 785 C CA . ARG A 1 96 ? 27.296 67.802 83.384 1.00 43.85 122 ARG A CA 1
ATOM 786 C C . ARG A 1 96 ? 27.257 69.315 83.312 1.00 47.10 122 ARG A C 1
ATOM 787 O O . ARG A 1 96 ? 28.300 69.981 83.225 1.00 46.04 122 ARG A O 1
ATOM 795 N N . ARG A 1 97 ? 26.037 69.841 83.339 1.00 47.49 123 ARG A N 1
ATOM 796 C CA . ARG A 1 97 ? 25.805 71.256 83.205 1.00 48.21 123 ARG A CA 1
ATOM 797 C C . ARG A 1 97 ? 26.369 72.029 84.392 1.00 45.55 123 ARG A C 1
ATOM 798 O O . ARG A 1 97 ? 27.010 73.052 84.207 1.00 43.82 123 ARG A O 1
ATOM 806 N N . SER A 1 98 ? 26.163 71.488 85.590 1.00 42.37 124 SER A N 1
ATOM 807 C CA . SER A 1 98 ? 26.400 72.180 86.846 1.00 41.56 124 SER A CA 1
ATOM 808 C C . SER A 1 98 ? 27.780 71.992 87.495 1.00 41.80 124 SER A C 1
ATOM 809 O O . SER A 1 98 ? 28.236 72.887 88.186 1.00 38.43 124 SER A O 1
ATOM 812 N N . ASP A 1 99 ? 28.409 70.825 87.305 1.00 41.00 125 ASP A N 1
ATOM 813 C CA . ASP A 1 99 ? 29.634 70.449 88.032 1.00 41.75 125 ASP A CA 1
ATOM 814 C C . ASP A 1 99 ? 30.866 70.129 87.184 1.00 39.36 125 ASP A C 1
ATOM 815 O O . ASP A 1 99 ? 31.981 70.333 87.662 1.00 38.07 125 ASP A O 1
ATOM 820 N N . LEU A 1 100 ? 30.672 69.585 85.975 1.00 36.24 126 LEU A N 1
ATOM 821 C CA . LEU A 1 100 ? 31.760 69.020 85.181 1.00 34.02 126 LEU A CA 1
ATOM 822 C C . LEU A 1 100 ? 32.895 70.028 84.946 1.00 33.80 126 LEU A C 1
ATOM 823 O O . LEU A 1 100 ? 34.066 69.753 85.235 1.00 31.86 126 LEU A O 1
ATOM 828 N N . ASP A 1 101 ? 32.528 71.191 84.432 1.00 33.42 127 ASP A N 1
ATOM 829 C CA . ASP A 1 101 ? 33.516 72.176 84.003 1.00 32.31 127 ASP A CA 1
ATOM 830 C C . ASP A 1 101 ? 34.240 72.781 85.184 1.00 30.73 127 ASP A C 1
ATOM 831 O O . ASP A 1 101 ? 35.441 73.000 85.103 1.00 28.67 127 ASP A O 1
ATOM 836 N N . ARG A 1 102 ? 33.527 73.063 86.275 1.00 31.30 128 ARG A N 1
ATOM 837 C CA . ARG A 1 102 ? 34.194 73.654 87.437 1.00 32.22 128 ARG A CA 1
ATOM 838 C C . ARG A 1 102 ? 35.044 72.619 88.216 1.00 30.53 128 ARG A C 1
ATOM 839 O O . ARG A 1 102 ? 36.107 72.968 88.716 1.00 27.66 128 ARG A O 1
ATOM 847 N N . PHE A 1 103 ? 34.602 71.358 88.278 1.00 29.83 129 PHE A N 1
ATOM 848 C CA . PHE A 1 103 ? 35.450 70.283 88.814 1.00 30.95 129 PHE A CA 1
ATOM 849 C C . PHE A 1 103 ? 36.718 70.067 87.982 1.00 30.10 129 PHE A C 1
ATOM 850 O O . PHE A 1 103 ? 37.806 69.940 88.534 1.00 28.41 129 PHE A O 1
ATOM 858 N N . TRP A 1 104 ? 36.570 70.054 86.662 1.00 29.03 130 TRP A N 1
ATOM 859 C CA . TRP A 1 104 ? 37.699 69.826 85.752 1.00 27.26 130 TRP A CA 1
ATOM 860 C C . TRP A 1 104 ? 38.724 70.945 85.845 1.00 26.00 130 TRP A C 1
ATOM 861 O O . TRP A 1 104 ? 39.922 70.682 85.890 1.00 24.25 130 TRP A O 1
ATOM 872 N N . LEU A 1 105 ? 38.251 72.191 85.893 1.00 26.33 131 LEU A N 1
ATOM 873 C CA . LEU A 1 105 ? 39.159 73.324 86.043 1.00 26.87 131 LEU A CA 1
ATOM 874 C C . LEU A 1 105 ? 39.863 73.264 87.385 1.00 27.34 131 LEU A C 1
ATOM 875 O O . LEU A 1 105 ? 41.076 73.480 87.451 1.00 27.95 131 LEU A O 1
ATOM 880 N N . GLU A 1 106 ? 39.123 72.968 88.448 1.00 27.83 132 GLU A N 1
ATOM 881 C CA . GLU A 1 106 ? 39.736 72.810 89.793 1.00 28.56 132 GLU A CA 1
ATOM 882 C C . GLU A 1 106 ? 40.859 71.772 89.795 1.00 25.67 132 GLU A C 1
ATOM 883 O O . GLU A 1 106 ? 41.901 71.979 90.393 1.00 24.02 132 GLU A O 1
ATOM 889 N N . THR A 1 107 ? 40.603 70.645 89.149 1.00 24.66 133 THR A N 1
ATOM 890 C CA . THR A 1 107 ? 41.605 69.597 88.947 1.00 25.37 133 THR A CA 1
ATOM 891 C C . THR A 1 107 ? 42.842 70.117 88.181 1.00 25.28 133 THR A C 1
ATOM 892 O O . THR A 1 107 ? 43.964 69.785 88.559 1.00 26.47 133 THR A O 1
ATOM 896 N N . LEU A 1 108 ? 42.641 70.906 87.115 1.00 24.49 134 LEU A N 1
ATOM 897 C CA . LEU A 1 108 ? 43.760 71.507 86.367 1.00 24.84 134 LEU A CA 1
ATOM 898 C C . LEU A 1 108 ? 44.644 72.417 87.263 1.00 24.49 134 LEU A C 1
ATOM 899 O O . LEU A 1 108 ? 45.880 72.424 87.181 1.00 23.42 134 LEU A O 1
ATOM 904 N N . LEU A 1 109 ? 43.990 73.152 88.148 1.00 26.79 135 LEU A N 1
ATOM 905 C CA . LEU A 1 109 ? 44.647 74.083 89.053 1.00 26.87 135 LEU A CA 1
ATOM 906 C C . LEU A 1 109 ? 45.410 73.344 90.134 1.00 27.24 135 LEU A C 1
ATOM 907 O O . LEU A 1 109 ? 46.488 73.796 90.540 1.00 28.46 135 LEU A O 1
ATOM 912 N N . CYS A 1 110 ? 44.879 72.212 90.600 1.00 27.24 136 CYS A N 1
ATOM 913 C CA . CYS A 1 110 ? 45.620 71.363 91.539 1.00 27.08 136 CYS A CA 1
ATOM 914 C C . CYS A 1 110 ? 46.893 70.826 90.884 1.00 27.52 136 CYS A C 1
ATOM 915 O O . CYS A 1 110 ? 47.947 70.778 91.522 1.00 26.87 136 CYS A O 1
ATOM 918 N N . LEU A 1 111 ? 46.799 70.422 89.611 1.00 27.05 137 LEU A N 1
ATOM 919 C CA . LEU A 1 111 ? 47.969 69.925 88.893 1.00 27.56 137 LEU A CA 1
ATOM 920 C C . LEU A 1 111 ? 49.012 71.011 88.681 1.00 25.13 137 LEU A C 1
ATOM 921 O O . LEU A 1 111 ? 50.129 70.904 89.206 1.00 24.95 137 LEU A O 1
ATOM 926 N N . ILE A 1 112 ? 48.651 72.057 87.937 1.00 24.20 138 ILE A N 1
ATOM 927 C CA . ILE A 1 112 ? 49.637 73.082 87.551 1.00 24.53 138 ILE A CA 1
ATOM 928 C C . ILE A 1 112 ? 50.120 73.924 88.747 1.00 24.21 138 ILE A C 1
ATOM 929 O O . ILE A 1 112 ? 51.264 74.382 88.775 1.00 24.19 138 ILE A O 1
ATOM 934 N N . GLY A 1 113 ? 49.245 74.108 89.724 1.00 25.40 139 GLY A N 1
ATOM 935 C CA . GLY A 1 113 ? 49.603 74.745 90.984 1.00 27.20 139 GLY A CA 1
ATOM 936 C C . GLY A 1 113 ? 50.466 73.911 91.945 1.00 27.94 139 GLY A C 1
ATOM 937 O O . GLY A 1 113 ? 50.935 74.456 92.917 1.00 25.59 139 GLY A O 1
ATOM 938 N N . GLU A 1 114 ? 50.669 72.611 91.682 1.00 29.65 140 GLU A N 1
ATOM 939 C CA . GLU A 1 114 ? 51.451 71.718 92.568 1.00 31.23 140 GLU A CA 1
ATOM 940 C C . GLU A 1 114 ? 50.876 71.729 93.991 1.00 30.56 140 GLU A C 1
ATOM 941 O O . GLU A 1 114 ? 51.592 71.933 94.975 1.00 29.19 140 GLU A O 1
ATOM 947 N N . SER A 1 115 ? 49.565 71.526 94.081 1.00 33.01 141 SER A N 1
ATOM 948 C CA . SER A 1 115 ? 48.808 71.734 95.336 1.00 32.26 141 SER A CA 1
ATOM 949 C C . SER A 1 115 ? 48.971 70.622 96.396 1.00 33.95 141 SER A C 1
ATOM 950 O O . SER A 1 115 ? 48.456 70.764 97.510 1.00 32.33 141 SER A O 1
ATOM 953 N N . PHE A 1 116 ? 49.685 69.535 96.070 1.00 32.40 142 PHE A N 1
ATOM 954 C CA . PHE A 1 116 ? 49.834 68.406 96.995 1.00 34.24 142 PHE A CA 1
ATOM 955 C C . PHE A 1 116 ? 51.202 68.340 97.699 1.00 35.28 142 PHE A C 1
ATOM 956 O O . PHE A 1 116 ? 51.590 67.291 98.171 1.00 33.90 142 PHE A O 1
ATOM 964 N N . ASP A 1 117 ? 51.896 69.481 97.811 1.00 40.39 143 ASP A N 1
ATOM 965 C CA . ASP A 1 117 ? 53.184 69.585 98.531 1.00 43.74 143 ASP A CA 1
ATOM 966 C C . ASP A 1 117 ? 54.258 68.669 97.896 1.00 43.51 143 ASP A C 1
ATOM 967 O O . ASP A 1 117 ? 54.292 68.528 96.675 1.00 40.54 143 ASP A O 1
ATOM 972 N N . ASP A 1 118 ? 55.126 68.067 98.716 1.00 43.49 144 ASP A N 1
ATOM 973 C CA . ASP A 1 118 ? 56.045 66.998 98.287 1.00 45.81 144 ASP A CA 1
ATOM 974 C C . ASP A 1 118 ? 55.393 65.917 97.425 1.00 44.41 144 ASP A C 1
ATOM 975 O O . ASP A 1 118 ? 55.991 65.456 96.450 1.00 46.38 144 ASP A O 1
ATOM 980 N N . TYR A 1 119 ? 54.158 65.549 97.755 1.00 39.01 145 TYR A N 1
ATOM 981 C CA . TYR A 1 119 ? 53.501 64.447 97.070 1.00 36.06 145 TYR A CA 1
ATOM 982 C C . TYR A 1 119 ? 52.997 64.784 95.662 1.00 33.79 145 TYR A C 1
ATOM 983 O O . TYR A 1 119 ? 52.536 63.892 94.965 1.00 30.62 145 TYR A O 1
ATOM 992 N N . SER A 1 120 ? 53.084 66.047 95.243 1.00 32.88 146 SER A N 1
ATOM 993 C CA . SER A 1 120 ? 52.818 66.406 93.848 1.00 32.98 146 SER A CA 1
ATOM 994 C C . SER A 1 120 ? 53.739 65.714 92.843 1.00 32.48 146 SER A C 1
ATOM 995 O O . SER A 1 120 ? 53.343 65.550 91.706 1.00 32.08 146 SER A O 1
ATOM 998 N N . ASP A 1 121 ? 54.936 65.300 93.262 1.00 33.97 147 ASP A N 1
ATOM 999 C CA . ASP A 1 121 ? 55.806 64.415 92.457 1.00 36.06 147 ASP A CA 1
ATOM 1000 C C . ASP A 1 121 ? 55.145 63.085 92.030 1.00 35.41 147 ASP A C 1
ATOM 1001 O O . ASP A 1 121 ? 55.472 62.532 90.971 1.00 32.41 147 ASP A O 1
ATOM 1006 N N . ASP A 1 122 ? 54.257 62.556 92.874 1.00 32.80 148 ASP A N 1
ATOM 1007 C CA . ASP A 1 122 ? 53.490 61.356 92.532 1.00 32.30 148 ASP A CA 1
ATOM 1008 C C . ASP A 1 122 ? 52.407 61.578 91.473 1.00 32.01 148 ASP A C 1
ATOM 1009 O O . ASP A 1 122 ? 51.952 60.611 90.851 1.00 31.49 148 ASP A O 1
ATOM 1014 N N . VAL A 1 123 ? 51.999 62.828 91.270 1.00 30.19 149 VAL A N 1
ATOM 1015 C CA . VAL A 1 123 ? 51.007 63.147 90.251 1.00 30.91 149 VAL A CA 1
ATOM 1016 C C . VAL A 1 123 ? 51.594 62.974 88.848 1.00 29.65 149 VAL A C 1
ATOM 1017 O O . VAL A 1 123 ? 52.660 63.505 88.534 1.00 30.80 149 VAL A O 1
ATOM 1021 N N . CYS A 1 124 ? 50.902 62.184 88.035 1.00 28.32 150 CYS A N 1
ATOM 1022 C CA . CYS A 1 124 ? 51.209 62.030 86.627 1.00 28.16 150 CYS A CA 1
ATOM 1023 C C . CYS A 1 124 ? 50.347 62.974 85.795 1.00 28.03 150 CYS A C 1
ATOM 1024 O O . CYS A 1 124 ? 50.848 63.630 84.869 1.00 26.91 150 CYS A O 1
ATOM 1027 N N . GLY A 1 125 ? 49.057 63.022 86.122 1.00 26.47 151 GLY A N 1
ATOM 1028 C CA . GLY A 1 125 ? 48.127 63.886 85.429 1.00 26.70 151 GLY A CA 1
ATOM 1029 C C . GLY A 1 125 ? 46.675 63.658 85.794 1.00 26.60 151 GLY A C 1
ATOM 1030 O O . GLY A 1 125 ? 46.354 63.065 86.823 1.00 25.89 151 GLY A O 1
ATOM 1031 N N . ALA A 1 126 ? 45.799 64.131 84.920 1.00 26.65 152 ALA A N 1
ATOM 1032 C CA . ALA A 1 126 ? 44.368 64.009 85.120 1.00 26.49 152 ALA A CA 1
ATOM 1033 C C . ALA A 1 126 ? 43.629 63.750 83.802 1.00 25.10 152 ALA A C 1
ATOM 1034 O O . ALA A 1 126 ? 44.086 64.144 82.753 1.00 22.79 152 ALA A O 1
ATOM 1036 N N . VAL A 1 127 ? 42.480 63.092 83.897 1.00 25.93 153 VAL A N 1
ATOM 1037 C CA . VAL A 1 127 ? 41.625 62.778 82.754 1.00 27.48 153 VAL A CA 1
ATOM 1038 C C . VAL A 1 127 ? 40.149 63.086 83.040 1.00 27.88 153 VAL A C 1
ATOM 1039 O O . VAL A 1 127 ? 39.635 62.740 84.098 1.00 25.84 153 VAL A O 1
ATOM 1043 N N . VAL A 1 128 ? 39.477 63.711 82.068 1.00 29.32 154 VAL A N 1
ATOM 1044 C CA . VAL A 1 128 ? 38.026 63.874 82.082 1.00 29.35 154 VAL A CA 1
ATOM 1045 C C . VAL A 1 128 ? 37.421 63.065 80.922 1.00 30.15 154 VAL A C 1
ATOM 1046 O O . VAL A 1 128 ? 37.811 63.230 79.760 1.00 29.38 154 VAL A O 1
ATOM 1050 N N . ASN A 1 129 ? 36.497 62.166 81.270 1.00 30.12 155 ASN A N 1
ATOM 1051 C CA . ASN A 1 129 ? 35.787 61.330 80.317 1.00 29.78 155 ASN A CA 1
ATOM 1052 C C . ASN A 1 129 ? 34.376 61.860 80.229 1.00 31.49 155 ASN A C 1
ATOM 1053 O O . ASN A 1 129 ? 33.644 61.852 81.234 1.00 30.66 155 ASN A O 1
ATOM 1058 N N . VAL A 1 130 ? 33.999 62.318 79.041 1.00 33.29 156 VAL A N 1
ATOM 1059 C CA . VAL A 1 130 ? 32.634 62.784 78.778 1.00 34.59 156 VAL A CA 1
ATOM 1060 C C . VAL A 1 130 ? 31.933 61.598 78.152 1.00 35.99 156 VAL A C 1
ATOM 1061 O O . VAL A 1 130 ? 32.355 61.108 77.106 1.00 36.63 156 VAL A O 1
ATOM 1065 N N . ARG A 1 131 ? 30.902 61.105 78.823 1.00 38.94 157 ARG A N 1
ATOM 1066 C CA . ARG A 1 131 ? 30.214 59.898 78.406 1.00 41.23 157 ARG A CA 1
ATOM 1067 C C . ARG A 1 131 ? 28.717 60.028 78.621 1.00 41.27 157 ARG A C 1
ATOM 1068 O O . ARG A 1 131 ? 28.268 60.623 79.612 1.00 36.67 157 ARG A O 1
ATOM 1076 N N . ALA A 1 132 ? 27.963 59.427 77.700 1.00 44.49 158 ALA A N 1
ATOM 1077 C CA . ALA A 1 132 ? 26.499 59.401 77.746 1.00 44.78 158 ALA A CA 1
ATOM 1078 C C . ALA A 1 132 ? 25.977 58.753 79.014 1.00 45.86 158 ALA A C 1
ATOM 1079 O O . ALA A 1 132 ? 24.958 59.185 79.521 1.00 49.49 158 ALA A O 1
ATOM 1081 N N . LYS A 1 133 ? 26.671 57.732 79.524 1.00 43.28 159 LYS A N 1
ATOM 1082 C CA . LYS A 1 133 ? 26.264 57.055 80.767 1.00 45.72 159 LYS A CA 1
ATOM 1083 C C . LYS A 1 133 ? 26.585 57.809 82.055 1.00 46.12 159 LYS A C 1
ATOM 1084 O O . LYS A 1 133 ? 26.011 57.496 83.090 1.00 49.16 159 LYS A O 1
ATOM 1086 N N . GLY A 1 134 ? 27.508 58.772 82.004 1.00 45.87 160 GLY A N 1
ATOM 1087 C CA . GLY A 1 134 ? 27.983 59.478 83.206 1.00 45.28 160 GLY A CA 1
ATOM 1088 C C . GLY A 1 134 ? 29.468 59.822 83.095 1.00 45.46 160 GLY A C 1
ATOM 1089 O O . GLY A 1 134 ? 30.293 58.974 82.736 1.00 48.04 160 GLY A O 1
ATOM 1090 N N . ASP A 1 135 ? 29.805 61.065 83.410 1.00 41.61 161 ASP A N 1
ATOM 1091 C CA . ASP A 1 135 ? 31.142 61.591 83.178 1.00 40.36 161 ASP A CA 1
ATOM 1092 C C . ASP A 1 135 ? 32.036 61.283 84.358 1.00 35.99 161 ASP A C 1
ATOM 1093 O O . ASP A 1 135 ? 31.556 61.118 85.476 1.00 33.13 161 ASP A O 1
ATOM 1098 N N . LYS A 1 136 ? 33.339 61.236 84.094 1.00 32.05 162 LYS A N 1
ATOM 1099 C CA . LYS A 1 136 ? 34.337 60.982 85.115 1.00 30.19 162 LYS A CA 1
ATOM 1100 C C . LYS A 1 136 ? 35.499 61.950 85.010 1.00 29.11 162 LYS A C 1
ATOM 1101 O O . LYS A 1 136 ? 35.897 62.360 83.898 1.00 30.23 162 LYS A O 1
ATOM 1107 N N . ILE A 1 137 ? 36.016 62.343 86.175 1.00 27.55 163 ILE A N 1
ATOM 1108 C CA . ILE A 1 137 ? 37.247 63.112 86.288 1.00 25.90 163 ILE A CA 1
ATOM 1109 C C . ILE A 1 137 ? 38.128 62.279 87.212 1.00 24.24 163 ILE A C 1
ATOM 1110 O O . ILE A 1 137 ? 37.636 61.704 88.170 1.00 22.51 163 ILE A O 1
ATOM 1115 N N . ALA A 1 138 ? 39.421 62.215 86.929 1.00 22.48 164 ALA A N 1
ATOM 1116 C CA . ALA A 1 138 ? 40.346 61.520 87.814 1.00 23.46 164 ALA A CA 1
ATOM 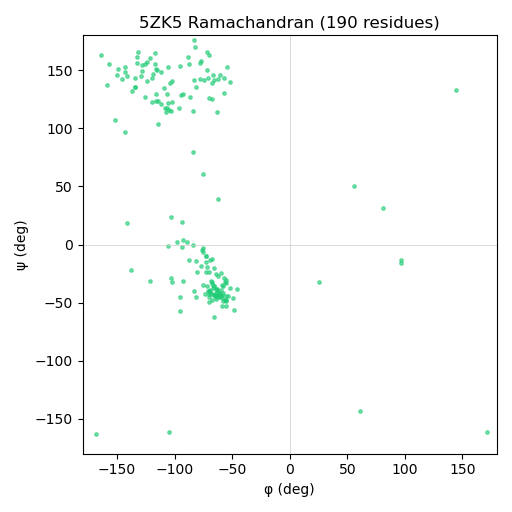1117 C C . ALA A 1 138 ? 41.730 62.125 87.784 1.00 23.94 164 ALA A C 1
ATOM 1118 O O . ALA A 1 138 ? 42.138 62.701 86.782 1.00 24.16 164 ALA A O 1
ATOM 1120 N N . ILE A 1 139 ? 42.421 61.991 88.914 1.00 24.22 165 ILE A N 1
ATOM 1121 C CA . ILE A 1 139 ? 43.819 62.322 89.057 1.00 24.48 165 ILE A CA 1
ATOM 1122 C C . ILE A 1 139 ? 44.596 61.003 89.106 1.00 25.06 165 ILE A C 1
ATOM 1123 O O . ILE A 1 139 ? 44.370 60.162 89.977 1.00 23.30 165 ILE A O 1
ATOM 1128 N N . TRP A 1 140 ? 45.519 60.873 88.158 1.00 24.43 166 TRP A N 1
ATOM 1129 C CA . TRP A 1 140 ? 46.360 59.714 87.995 1.00 24.33 166 TRP A CA 1
ATOM 1130 C C . TRP A 1 140 ? 47.666 59.979 88.730 1.00 25.92 166 TRP A C 1
ATOM 1131 O O . TRP A 1 140 ? 48.279 61.038 88.538 1.00 24.55 166 TRP A O 1
ATOM 1142 N N . THR A 1 141 ? 48.056 59.034 89.590 1.00 27.11 167 THR A N 1
ATOM 1143 C CA . THR A 1 141 ? 49.281 59.100 90.362 1.00 27.05 167 THR A CA 1
ATOM 1144 C C . THR A 1 141 ? 50.143 57.891 90.043 1.00 28.25 167 THR A C 1
ATOM 1145 O O . THR A 1 141 ? 49.643 56.878 89.548 1.00 26.33 167 THR A O 1
ATOM 1149 N N . THR A 1 142 ? 51.436 57.997 90.345 1.00 28.60 168 THR A N 1
ATOM 1150 C CA . THR A 1 142 ? 52.425 57.088 89.764 1.00 29.94 168 THR A CA 1
ATOM 1151 C C . THR A 1 142 ? 52.534 55.720 90.425 1.00 31.49 168 THR A C 1
ATOM 1152 O O . THR A 1 142 ? 52.969 54.765 89.784 1.00 29.48 168 THR A O 1
ATOM 1156 N N . GLU A 1 143 ? 52.133 55.621 91.692 1.00 33.99 169 GLU A N 1
ATOM 1157 C CA . GLU A 1 143 ? 52.476 54.456 92.514 1.00 35.41 169 GLU A CA 1
ATOM 1158 C C . GLU A 1 143 ? 51.412 54.213 93.585 1.00 34.79 169 GLU A C 1
ATOM 1159 O O . GLU A 1 143 ? 51.330 54.968 94.562 1.00 32.09 169 GLU A O 1
ATOM 1165 N N . CYS A 1 144 ? 50.614 53.161 93.400 1.00 35.81 170 CYS A N 1
ATOM 1166 C CA . CYS A 1 144 ? 49.499 52.869 94.297 1.00 40.23 170 CYS A CA 1
ATOM 1167 C C . CYS A 1 144 ? 49.915 52.328 95.678 1.00 41.52 170 CYS A C 1
ATOM 1168 O O . CYS A 1 144 ? 49.076 52.251 96.571 1.00 40.58 170 CYS A O 1
ATOM 1171 N N . GLU A 1 145 ? 51.199 51.988 95.857 1.00 44.19 171 GLU A N 1
ATOM 1172 C CA . GLU A 1 145 ? 51.749 51.586 97.160 1.00 46.09 171 GLU A CA 1
ATOM 1173 C C . GLU A 1 145 ? 52.369 52.746 97.940 1.00 47.35 171 GLU A C 1
ATOM 1174 O O . GLU A 1 145 ? 52.850 52.516 99.054 1.00 48.04 171 GLU A O 1
ATOM 1180 N N . ASN A 1 146 ? 52.391 53.964 97.371 1.00 42.45 172 ASN A N 1
ATOM 1181 C CA . ASN A 1 146 ? 52.795 55.174 98.109 1.00 40.78 172 ASN A CA 1
ATOM 1182 C C . ASN A 1 146 ? 51.586 55.680 98.868 1.00 41.47 172 ASN A C 1
ATOM 1183 O O . ASN A 1 146 ? 50.912 56.635 98.457 1.00 41.28 172 ASN A O 1
ATOM 1188 N N . ARG A 1 147 ? 51.338 55.018 99.992 1.00 42.01 173 ARG A N 1
ATOM 1189 C CA . ARG A 1 147 ? 50.123 55.162 100.764 1.00 41.67 173 ARG A CA 1
ATOM 1190 C C . ARG A 1 147 ? 50.022 56.566 101.342 1.00 38.91 173 ARG A C 1
ATOM 1191 O O . ARG A 1 147 ? 48.954 57.186 101.278 1.00 36.24 173 ARG A O 1
ATOM 1199 N N . GLU A 1 148 ? 51.135 57.076 101.863 1.00 36.36 174 GLU A N 1
ATOM 1200 C CA . GLU A 1 148 ? 51.181 58.443 102.406 1.00 36.29 174 GLU A CA 1
ATOM 1201 C C . GLU A 1 148 ? 50.826 59.472 101.344 1.00 34.14 174 GLU A C 1
ATOM 1202 O O . GLU A 1 148 ? 50.038 60.374 101.601 1.00 36.88 174 GLU A O 1
ATOM 1208 N N . ALA A 1 149 ? 51.388 59.309 100.149 1.00 32.83 175 ALA A N 1
ATOM 1209 C CA . ALA A 1 149 ? 51.158 60.225 99.022 1.00 32.73 175 ALA A CA 1
ATOM 1210 C C . ALA A 1 149 ? 49.754 60.133 98.447 1.00 32.64 175 ALA A C 1
ATOM 1211 O O . ALA A 1 149 ? 49.085 61.149 98.269 1.00 33.68 175 ALA A O 1
ATOM 1213 N N . VAL A 1 150 ? 49.316 58.911 98.160 1.00 32.52 176 VAL A N 1
ATOM 1214 C CA . VAL A 1 150 ? 47.986 58.675 97.597 1.00 32.50 176 VAL A CA 1
ATOM 1215 C C . VAL A 1 150 ? 46.883 59.244 98.515 1.00 32.04 176 VAL A C 1
ATOM 1216 O O . VAL A 1 150 ? 45.933 59.871 98.040 1.00 31.43 176 VAL A O 1
ATOM 1220 N N . THR A 1 151 ? 47.041 59.045 99.818 1.00 32.79 177 THR A N 1
ATOM 1221 C CA . THR A 1 151 ? 46.050 59.465 100.811 1.00 34.79 177 THR A CA 1
ATOM 1222 C C . THR A 1 151 ? 46.018 60.981 101.041 1.00 32.78 177 THR A C 1
ATOM 1223 O O . THR A 1 151 ? 44.942 61.568 101.151 1.00 30.30 177 THR A O 1
ATOM 1227 N N . HIS A 1 152 ? 47.188 61.598 101.129 1.00 31.84 178 HIS A N 1
ATOM 1228 C CA . HIS A 1 152 ? 47.268 63.050 101.189 1.00 34.26 178 HIS A CA 1
ATOM 1229 C C . HIS A 1 152 ? 46.673 63.704 99.915 1.00 33.08 178 HIS A C 1
ATOM 1230 O O . HIS A 1 152 ? 45.956 64.707 100.014 1.00 30.74 178 HIS A O 1
ATOM 1237 N N . ILE A 1 153 ? 46.960 63.133 98.741 1.00 30.68 179 ILE A N 1
ATOM 1238 C CA . ILE A 1 153 ? 46.458 63.696 97.485 1.00 30.08 179 ILE A CA 1
ATOM 1239 C C . ILE A 1 153 ? 44.929 63.682 97.486 1.00 29.78 179 ILE A C 1
ATOM 1240 O O . ILE A 1 153 ? 44.303 64.677 97.135 1.00 30.03 179 ILE A O 1
ATOM 1245 N N . GLY A 1 154 ? 44.343 62.570 97.898 1.00 30.25 180 GLY A N 1
ATOM 1246 C CA . GLY A 1 154 ? 42.895 62.413 97.845 1.00 31.98 180 GLY A CA 1
ATOM 1247 C C . GLY A 1 154 ? 42.162 63.263 98.856 1.00 30.83 180 GLY A C 1
ATOM 1248 O O . GLY A 1 154 ? 41.113 63.819 98.562 1.00 28.70 180 GLY A O 1
ATOM 1249 N N . ARG A 1 155 ? 42.721 63.339 100.056 1.00 34.14 181 ARG A N 1
ATOM 1250 C CA . ARG A 1 155 ? 42.201 64.216 101.099 1.00 36.37 181 ARG A CA 1
ATOM 1251 C C . ARG A 1 155 ? 42.181 65.679 100.610 1.00 34.28 181 ARG A C 1
ATOM 1252 O O . ARG A 1 155 ? 41.167 66.344 100.715 1.00 30.53 181 ARG A O 1
ATOM 1260 N N . VAL A 1 156 ? 43.292 66.151 100.042 1.00 33.02 182 VAL A N 1
ATOM 1261 C CA . VAL A 1 156 ? 43.400 67.545 99.598 1.00 32.13 182 VAL A CA 1
ATOM 1262 C C . VAL A 1 156 ? 42.494 67.814 98.379 1.00 31.00 182 VAL A C 1
ATOM 1263 O O . VAL A 1 156 ? 41.836 68.847 98.308 1.00 28.45 182 VAL A O 1
ATOM 1267 N N . TYR A 1 157 ? 42.447 66.863 97.447 1.00 29.01 183 TYR A N 1
ATOM 1268 C CA . TYR A 1 157 ? 41.626 66.973 96.241 1.00 27.74 183 TYR A CA 1
ATOM 1269 C C . TYR A 1 157 ? 40.125 67.032 96.550 1.00 27.45 183 TYR A C 1
ATOM 1270 O O . TYR A 1 157 ? 39.425 67.871 96.016 1.00 26.17 183 TYR A O 1
ATOM 1279 N N . LYS A 1 158 ? 39.638 66.153 97.414 1.00 27.53 184 LYS A N 1
ATOM 1280 C CA . LYS A 1 158 ? 38.245 66.225 97.887 1.00 30.42 184 LYS A CA 1
ATOM 1281 C C . LYS A 1 158 ? 37.898 67.587 98.532 1.00 31.62 184 LYS A C 1
ATOM 1282 O O . LYS A 1 158 ? 36.867 68.171 98.232 1.00 32.08 184 LYS A O 1
ATOM 1288 N N . GLU A 1 159 ? 38.767 68.055 99.419 1.00 32.85 185 GLU A N 1
ATOM 1289 C CA . GLU A 1 159 ? 38.687 69.397 100.019 1.00 36.00 185 GLU A CA 1
ATOM 1290 C C . GLU A 1 159 ? 38.647 70.499 98.932 1.00 36.12 185 GLU A C 1
ATOM 1291 O O . GLU A 1 159 ? 37.777 71.376 98.961 1.00 34.31 185 GLU A O 1
ATOM 1297 N N . ARG A 1 160 ? 39.546 70.413 97.949 1.00 33.75 186 ARG A N 1
ATOM 1298 C CA . ARG A 1 160 ? 39.591 71.383 96.845 1.00 33.94 186 ARG A CA 1
ATOM 1299 C C . ARG A 1 160 ? 38.380 71.325 95.918 1.00 32.87 186 ARG A C 1
ATOM 1300 O O . ARG A 1 160 ? 37.965 72.347 95.392 1.00 33.12 186 ARG A O 1
ATOM 1308 N N . LEU A 1 161 ? 37.820 70.142 95.708 1.00 34.11 187 LEU A N 1
ATOM 1309 C CA . LEU A 1 161 ? 36.560 70.026 94.982 1.00 34.60 187 L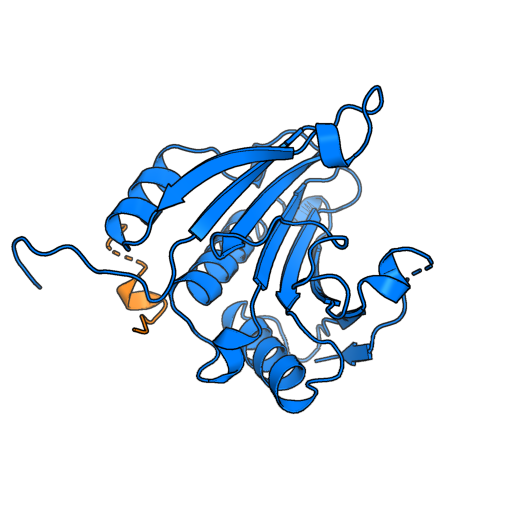EU A CA 1
ATOM 1310 C C . LEU A 1 161 ? 35.365 70.503 95.801 1.00 35.54 187 LEU A C 1
ATOM 1311 O O . LEU A 1 161 ? 34.324 70.842 95.232 1.00 36.48 187 LEU A O 1
ATOM 1316 N N . GLY A 1 162 ? 35.507 70.486 97.122 1.00 37.83 188 GLY A N 1
ATOM 1317 C CA . GLY A 1 162 ? 34.487 70.986 98.039 1.00 38.90 188 GLY A CA 1
ATOM 1318 C C . GLY A 1 162 ? 33.378 69.979 98.283 1.00 41.31 188 GLY A C 1
ATOM 1319 O O . GLY A 1 162 ? 32.235 70.368 98.558 1.00 39.55 188 GLY A O 1
ATOM 1320 N N . LEU A 1 163 ? 33.717 68.688 98.228 1.00 42.77 189 LEU A N 1
ATOM 1321 C CA . LEU A 1 163 ? 32.713 67.623 98.312 1.00 43.20 189 LEU A CA 1
ATOM 1322 C C . LEU A 1 163 ? 32.390 67.347 99.777 1.00 44.52 189 LEU A C 1
ATOM 1323 O O . LEU A 1 163 ? 33.303 67.390 100.615 1.00 42.25 189 LEU A O 1
ATOM 1328 N N . PRO A 1 164 ? 31.097 67.085 100.095 1.00 45.42 190 PRO A N 1
ATOM 1329 C CA . PRO A 1 164 ? 30.681 66.750 101.476 1.00 48.83 190 PRO A CA 1
ATOM 1330 C C . PRO A 1 164 ? 31.451 65.572 102.099 1.00 52.24 190 PRO A C 1
ATOM 1331 O O . PRO A 1 164 ? 31.902 64.685 101.358 1.00 51.41 190 PRO A O 1
ATOM 1335 N N . PRO A 1 165 ? 31.567 65.537 103.446 1.00 53.02 191 PRO A N 1
ATOM 1336 C CA . PRO A 1 165 ? 32.228 64.402 104.113 1.00 52.96 191 PRO A CA 1
ATOM 1337 C C . PRO A 1 165 ? 31.513 63.071 103.880 1.00 54.69 191 PRO A C 1
ATOM 1338 O O . PRO A 1 165 ? 32.164 62.020 103.913 1.00 53.65 191 PRO A O 1
ATOM 1342 N N . LYS A 1 166 ? 30.198 63.135 103.631 1.00 56.01 192 LYS A N 1
ATOM 1343 C CA . LYS A 1 166 ? 29.382 61.973 103.288 1.00 55.94 192 LYS A CA 1
ATOM 1344 C C . LYS A 1 166 ? 29.204 61.703 101.779 1.00 54.58 192 LYS A C 1
ATOM 1345 O O . LYS A 1 166 ? 28.269 61.000 101.382 1.00 55.08 192 LYS A O 1
ATOM 1351 N N . ILE A 1 167 ? 30.072 62.254 100.930 1.00 51.36 193 ILE A N 1
ATOM 1352 C CA . ILE A 1 167 ? 30.309 61.622 99.628 1.00 49.11 193 ILE A CA 1
ATOM 1353 C C . ILE A 1 167 ? 31.768 61.183 99.623 1.00 45.85 193 ILE A C 1
ATOM 1354 O O . ILE A 1 167 ? 32.692 61.979 99.852 1.00 43.88 193 ILE A O 1
ATOM 1359 N N . VAL A 1 168 ? 31.941 59.893 99.385 1.00 42.16 194 VAL A N 1
ATOM 1360 C CA . VAL A 1 168 ? 33.215 59.228 99.506 1.00 40.32 194 VAL A CA 1
ATOM 1361 C C . VAL A 1 168 ? 33.700 58.938 98.107 1.00 37.68 194 VAL A C 1
ATOM 1362 O O . VAL A 1 168 ? 32.939 58.400 97.300 1.00 34.67 194 VAL A O 1
ATOM 1366 N N . ILE A 1 169 ? 34.952 59.315 97.830 1.00 35.31 195 ILE A N 1
ATOM 1367 C CA . ILE A 1 169 ? 35.614 59.021 96.546 1.00 33.16 195 ILE A CA 1
ATOM 1368 C C . ILE A 1 169 ? 36.652 57.904 96.705 1.00 31.41 195 ILE A C 1
ATOM 1369 O O . ILE A 1 169 ? 37.200 57.711 97.794 1.00 31.17 195 ILE A O 1
ATOM 1374 N N . GLY A 1 170 ? 36.901 57.164 95.621 1.00 31.17 196 GLY A N 1
ATOM 1375 C CA . GLY A 1 170 ? 37.779 55.981 95.640 1.00 30.49 196 GLY A CA 1
ATOM 1376 C C . GLY A 1 170 ? 39.035 56.102 94.781 1.00 29.26 196 GLY A C 1
ATOM 1377 O O . GLY A 1 170 ? 39.027 56.794 93.758 1.00 27.56 196 GLY A O 1
ATOM 1378 N N . TYR A 1 171 ? 40.092 55.402 95.197 1.00 27.88 197 TYR A N 1
ATOM 1379 C CA . TYR A 1 171 ? 41.353 55.302 94.460 1.00 29.18 197 TYR A CA 1
ATOM 1380 C C . TYR A 1 171 ? 41.505 53.888 93.871 1.00 30.39 197 TYR A C 1
ATOM 1381 O O . TYR A 1 171 ? 41.595 52.916 94.616 1.00 31.97 197 TYR A O 1
ATOM 1390 N N . GLN A 1 172 ? 41.560 53.790 92.544 1.00 31.33 198 GLN A N 1
ATOM 1391 C CA . GLN A 1 172 ? 41.696 52.511 91.864 1.00 33.92 198 GLN A CA 1
ATOM 1392 C C . GLN A 1 172 ? 43.048 52.349 91.254 1.00 33.47 198 GLN A C 1
ATOM 1393 O O . GLN A 1 172 ? 43.521 53.242 90.581 1.00 34.36 198 GLN A O 1
ATOM 1399 N N . SER A 1 173 ? 43.634 51.179 91.450 1.00 32.86 199 SER A N 1
ATOM 1400 C CA . SER A 1 173 ? 44.814 50.766 90.714 1.00 35.05 199 SER A CA 1
ATOM 1401 C C . SER A 1 173 ? 44.471 50.583 89.239 1.00 32.91 199 SER A C 1
ATOM 1402 O O . SER A 1 173 ? 43.407 50.094 88.920 1.00 34.05 199 SER A O 1
ATOM 1405 N N . HIS A 1 174 ? 45.378 50.973 88.351 1.00 34.62 200 HIS A N 1
ATOM 1406 C CA . HIS A 1 174 ? 45.206 50.743 86.904 1.00 35.97 200 HIS A CA 1
ATOM 1407 C C . HIS A 1 174 ? 45.241 49.244 86.539 1.00 37.92 200 HIS A C 1
ATOM 1408 O O . HIS A 1 174 ? 44.498 48.813 85.656 1.00 42.51 200 HIS A O 1
ATOM 1415 N N . ALA A 1 175 ? 46.100 48.468 87.202 1.00 38.48 201 ALA A N 1
ATOM 1416 C CA . ALA A 1 175 ? 46.082 46.994 87.075 1.00 39.74 201 ALA A CA 1
ATOM 1417 C C . ALA A 1 175 ? 44.707 46.386 87.358 1.00 40.83 201 ALA A C 1
ATOM 1418 O O . ALA A 1 175 ? 44.253 45.536 86.600 1.00 42.02 201 ALA A O 1
ATOM 1420 N N . ASP A 1 176 ? 44.036 46.837 88.422 1.00 42.51 202 ASP A N 1
ATOM 1421 C CA . ASP A 1 176 ? 42.655 46.397 88.700 1.00 41.64 202 ASP A CA 1
ATOM 1422 C C . ASP A 1 176 ? 41.660 46.940 87.670 1.00 43.93 202 ASP A C 1
ATOM 1423 O O . ASP A 1 176 ? 40.735 46.230 87.286 1.00 46.67 202 ASP A O 1
ATOM 1428 N N . THR A 1 177 ? 41.826 48.193 87.240 1.00 44.21 203 THR A N 1
ATOM 1429 C CA . THR A 1 177 ? 40.923 48.779 86.225 1.00 44.56 203 THR A CA 1
ATOM 1430 C C . THR A 1 177 ? 41.030 48.026 84.892 1.00 43.95 203 THR A C 1
ATOM 1431 O O . THR A 1 177 ? 40.024 47.803 84.232 1.00 44.83 203 THR A O 1
ATOM 1435 N N . ALA A 1 178 ? 42.244 47.633 84.519 1.00 45.74 204 ALA A N 1
ATOM 1436 C CA . ALA A 1 178 ? 42.495 46.906 83.267 1.00 50.44 204 ALA A CA 1
ATOM 1437 C C . ALA A 1 178 ? 41.780 45.544 83.181 1.00 54.43 204 ALA A C 1
ATOM 1438 O O . ALA A 1 178 ? 41.236 45.193 82.128 1.00 55.03 204 ALA A O 1
ATOM 1440 N N . THR A 1 179 ? 41.776 44.794 84.284 1.00 55.16 205 THR A N 1
ATOM 1441 C CA . THR A 1 179 ? 41.225 43.432 84.298 1.00 59.83 205 THR A CA 1
ATOM 1442 C C . THR A 1 179 ? 39.706 43.423 84.444 1.00 58.85 205 THR A C 1
ATOM 1443 O O . THR A 1 179 ? 39.123 44.293 85.095 1.00 60.84 205 THR A O 1
ATOM 1447 N N . THR A 1 185 ? 35.484 47.676 89.485 1.00 48.76 211 THR A N 1
ATOM 1448 C CA . THR A 1 185 ? 36.839 47.713 90.041 1.00 47.97 211 THR A CA 1
ATOM 1449 C C . THR A 1 185 ? 36.791 48.061 91.539 1.00 44.89 211 THR A C 1
ATOM 1450 O O . THR A 1 185 ? 36.038 48.939 91.963 1.00 47.79 211 THR A O 1
ATOM 1454 N N . LYS A 1 186 ? 37.595 47.362 92.332 1.00 42.39 212 LYS A N 1
ATOM 1455 C CA . LYS A 1 186 ? 37.751 47.662 93.751 1.00 39.19 212 LYS A CA 1
ATOM 1456 C C . LYS A 1 186 ? 38.509 48.975 93.936 1.00 41.22 212 LYS A C 1
ATOM 1457 O O . LYS A 1 186 ? 39.165 49.481 93.000 1.00 40.61 212 LYS A O 1
ATOM 1459 N N . ASN A 1 187 ? 38.408 49.520 95.147 1.00 37.89 213 ASN A N 1
ATOM 1460 C CA . ASN A 1 187 ? 39.177 50.684 95.552 1.00 37.37 213 ASN A CA 1
ATOM 1461 C C . ASN A 1 187 ? 40.307 50.217 96.474 1.00 37.17 213 ASN A C 1
ATOM 1462 O O . ASN A 1 187 ? 40.099 49.347 97.302 1.00 40.60 213 ASN A O 1
ATOM 1467 N N . ARG A 1 188 ? 41.501 50.777 96.326 1.00 37.06 214 ARG A N 1
ATOM 1468 C CA . ARG A 1 188 ? 42.590 50.525 97.281 1.00 38.19 214 ARG A CA 1
ATOM 1469 C C . ARG A 1 188 ? 42.453 51.438 98.503 1.00 38.37 214 ARG A C 1
ATOM 1470 O O . ARG A 1 188 ? 42.735 51.024 99.619 1.00 41.79 214 ARG A O 1
ATOM 1478 N N . PHE A 1 189 ? 42.072 52.692 98.265 1.00 38.04 215 PHE A N 1
ATOM 1479 C CA . PHE A 1 189 ? 41.835 53.683 99.311 1.00 36.39 215 PHE A CA 1
ATOM 1480 C C . PHE A 1 189 ? 40.506 54.376 99.064 1.00 35.06 215 PHE A C 1
ATOM 1481 O O . PHE A 1 189 ? 39.927 54.310 97.982 1.00 33.44 215 PHE A O 1
ATOM 1489 N N . VAL A 1 190 ? 40.048 55.074 100.085 1.00 35.60 216 VAL A N 1
ATOM 1490 C CA . VAL A 1 190 ? 38.771 55.751 100.042 1.00 35.29 216 VAL A CA 1
ATOM 1491 C C . VAL A 1 190 ? 38.887 56.981 1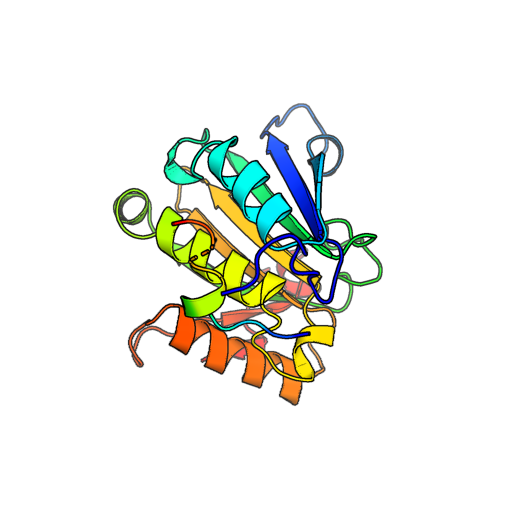00.955 1.00 35.64 216 VAL A C 1
ATOM 1492 O O . VAL A 1 190 ? 39.632 56.940 101.930 1.00 37.07 216 VAL A O 1
ATOM 1496 N N . VAL A 1 191 ? 38.218 58.086 100.610 1.00 39.60 217 VAL A N 1
ATOM 1497 C CA . VAL A 1 191 ? 38.203 59.306 101.463 1.00 41.52 217 VAL A CA 1
ATOM 1498 C C . VAL A 1 191 ? 36.853 60.038 101.442 1.00 42.06 217 VAL A C 1
ATOM 1499 O O . VAL A 1 191 ? 36.466 60.668 102.426 1.00 41.75 217 VAL A O 1
ATOM 1504 N N . LYS B 2 3 ? 58.085 75.506 92.834 1.00 46.94 3 LYS B N 1
ATOM 1505 C CA . LYS B 2 3 ? 57.116 76.539 92.335 1.00 49.71 3 LYS B CA 1
ATOM 1506 C C . LYS B 2 3 ? 55.667 76.096 92.569 1.00 46.77 3 LYS B C 1
ATOM 1507 O O . LYS B 2 3 ? 55.218 75.110 91.980 1.00 43.08 3 LYS B O 1
ATOM 1509 N N . ARG B 2 4 ? 54.966 76.816 93.447 1.00 46.52 4 ARG B N 1
ATOM 1510 C CA . ARG B 2 4 ? 53.565 76.537 93.803 1.00 46.53 4 ARG B CA 1
ATOM 1511 C C . ARG B 2 4 ? 52.715 77.795 93.683 1.00 41.89 4 ARG B C 1
ATOM 1512 O O . ARG B 2 4 ? 53.177 78.893 93.945 1.00 39.67 4 ARG B O 1
ATOM 1520 N N . TYR B 2 5 ? 51.470 77.616 93.273 1.00 38.65 5 TYR B N 1
ATOM 1521 C CA . TYR B 2 5 ? 50.518 78.711 93.156 1.00 38.03 5 TYR B CA 1
ATOM 1522 C C . TYR B 2 5 ? 49.230 78.232 93.773 1.00 38.21 5 TYR B C 1
ATOM 1523 O O . TYR B 2 5 ? 48.805 77.106 93.491 1.00 38.56 5 TYR B O 1
ATOM 1532 N N . SER B 2 6 ? 48.592 79.073 94.583 1.00 37.52 6 SER B N 1
ATOM 1533 C CA . SER B 2 6 ? 47.248 78.760 95.081 1.00 38.33 6 SER B CA 1
ATOM 1534 C C . SER B 2 6 ? 46.228 78.900 93.955 1.00 36.62 6 SER B C 1
ATOM 1535 O O . SER B 2 6 ? 46.532 79.497 92.895 1.00 34.03 6 SER B O 1
ATOM 1538 N N . ARG B 2 7 ? 45.031 78.354 94.203 1.00 36.65 7 ARG B N 1
ATOM 1539 C CA . ARG B 2 7 ? 43.855 78.499 93.322 1.00 37.65 7 ARG B CA 1
ATOM 1540 C C . ARG B 2 7 ? 43.616 79.948 92.954 1.00 35.81 7 ARG B C 1
ATOM 1541 O O . ARG B 2 7 ? 43.377 80.271 91.803 1.00 34.96 7 ARG B O 1
ATOM 1549 N N . GLU B 2 8 ? 43.676 80.809 93.959 1.00 37.27 8 GLU B N 1
ATOM 1550 C CA . GLU B 2 8 ? 43.338 82.218 93.812 1.00 36.58 8 GLU B CA 1
ATOM 1551 C C . GLU B 2 8 ? 44.385 82.947 92.970 1.00 34.44 8 GLU B C 1
ATOM 1552 O O . GLU B 2 8 ? 44.022 83.735 92.125 1.00 30.63 8 GLU B O 1
ATOM 1558 N N . GLN B 2 9 ? 45.672 82.669 93.193 1.00 35.75 9 GLN B N 1
ATOM 1559 C CA . GLN B 2 9 ? 46.748 83.256 92.370 1.00 36.58 9 GLN B CA 1
ATOM 1560 C C . GLN B 2 9 ? 46.670 82.815 90.898 1.00 34.89 9 GLN B C 1
ATOM 1561 O O . GLN B 2 9 ? 46.931 83.614 90.000 1.00 32.12 9 GLN B O 1
ATOM 1567 N N . LEU B 2 10 ? 46.314 81.550 90.656 1.00 32.55 10 LEU B N 1
ATOM 1568 C CA . LEU B 2 10 ? 46.128 81.059 89.287 1.00 30.90 10 LEU B CA 1
ATOM 1569 C C . LEU B 2 10 ? 44.902 81.718 88.639 1.00 29.75 10 LEU B C 1
ATOM 1570 O O . LEU B 2 10 ? 44.984 82.230 87.517 1.00 26.40 10 LEU B O 1
ATOM 1575 N N . LEU B 2 11 ? 43.788 81.744 89.363 1.00 30.56 11 LEU B N 1
ATOM 1576 C CA . LEU B 2 11 ? 42.533 82.339 88.842 1.00 30.44 11 LEU B CA 1
ATOM 1577 C C . LEU B 2 11 ? 42.627 83.847 88.529 1.00 31.60 11 LEU B C 1
ATOM 1578 O O . LEU B 2 11 ? 41.950 84.316 87.640 1.00 32.66 11 LEU B O 1
ATOM 1592 N N . PHE B 2 13 ? 45.179 85.483 87.174 1.00 38.85 13 PHE B N 1
ATOM 1593 C CA . PHE B 2 13 ? 45.759 85.655 85.838 1.00 38.09 13 PHE B CA 1
ATOM 1594 C C . PHE B 2 13 ? 44.760 85.441 84.714 1.00 38.18 13 PHE B C 1
ATOM 1595 O O . PHE B 2 13 ? 44.863 86.085 83.677 1.00 40.30 13 PHE B O 1
ATOM 1603 N N . GLN B 2 14 ? 43.790 84.553 84.903 1.00 39.76 14 GLN B N 1
ATOM 1604 C CA . GLN B 2 14 ? 42.677 84.461 83.952 1.00 41.92 14 GLN B CA 1
ATOM 1605 C C . GLN B 2 14 ? 42.004 85.816 83.799 1.00 42.91 14 GLN B C 1
ATOM 1606 O O . GLN B 2 14 ? 41.793 86.285 82.682 1.00 41.87 14 GLN B O 1
ATOM 1612 N N . ARG B 2 15 ? 41.695 86.434 84.938 1.00 45.62 15 ARG B N 1
ATOM 1613 C CA . ARG B 2 15 ? 41.105 87.772 84.980 1.00 45.79 15 ARG B CA 1
ATOM 1614 C C . ARG B 2 15 ? 42.051 88.862 84.406 1.00 44.91 15 ARG B C 1
ATOM 1615 O O . ARG B 2 15 ? 41.676 89.483 83.429 1.00 48.36 15 ARG B O 1
#

Sequence (194 aa):
PEHYIKHPLQNRWALWFFKNDKSKTWQANLRLISKFDTVEDFWALYNHIQLSSNLMPGCDYSLFKDGIEPMWEDEKNKRGGRWLITLNKQQRRSDLDRFWLETLLCLIGESFDDYSDDVCGAVVNVRAKGDKIAIWTTECENREAVTHIGRVYKERLGLPPKIVIGYQSHADTATTKNRFVVKRYSREQLLFQR

InterPro domains:
  IPR001040 Translation Initiation factor eIF- 4e [PF01652] (38-212)
  IPR001040 Translation Initiation factor eIF- 4e [PTHR11960] (12-206)
  IPR019770 Eukaryotic translation initiation factor 4E (eIF-4E), conserved site [PS00813] (90-113)
  IPR023398 Translation Initiation factor eIF- 4e-like [G3DSA:3.30.760.10] (30-217)
  IPR023398 Translation Initiation factor eIF- 4e-like [SSF55418] (6-212)

Radius of gyration: 16.03 Å; Cα contacts (8 Å, |Δi|>4): 368; chains: 2; bounding box: 35×51×40 Å

Secondary structure (DSSP, 8-state):
--SS---EEEEEEEEEEE---TTS-GGGGEEEEEEEEEHHHHHHHHTTS--GGGSPTT-EEEEEETT--SSTTSTTTTT-EEEEEE--GGGIIIIIHHHHHHHHHHHHTTTTGGGGGGEEEEEEE--TT--EEEEEES-TT-HHHHHHHHHHHHHHHT--TTS--EEEEHHHHH----SEE-/----HHHH----

Foldseek 3Di:
DDDDDFAFFPFKKWKKKFADDVVDDRVVRIDTDDIDGTPVVVVVVVVVDDQPLPDDARMKIKIFTPPADPDCPGLQNVQKWKWKDKFAPVCSVPQRRVLQVLQVCCLRVVVLPVLNQQWGIKMWHHHNGTIMIITIGRHHPPCVSVVSVNVVSCVSSVPDPPPKIFIARVVCVVVPDGPDMD/DDDDPVRVVVVD